Protein AF-A0A967Z8K4-F1 (afdb_monomer_lite)

Sequence (234 aa):
GDGSLTAPTPRFTTADARIARDFAGFADELGLDVSVTSRDRSAPTYRLKRRRGPSQADVAAVARVSTATVSLALGRSSHRLADATVEKVREAGQLLGYENEGSQPQNPFMRRLEEHGLTGTTSHTKFVPPAVFRLPERQLALFLSRLYATDGSAWTHGNIYRIEYSTVSERFARDLQHLLLRFGISAKLRRRVVRYRSARRVAWDISIQDPASVQRFAKRIGIFSKERQLKAVV

Secondary structure (DSSP, 8-state):
--S-TTSSS-EEE-S-HHHHHHHHHHHHHTTEEEEEE--TTS--EEEEEE-----HHHHHHHHTS-HHHHHHHHSTTGGGS-HHHHHHHHHHHHHHTPPPGGGPPPPHHHHHHHHTT-TT--TTT----HHHHTS-HHHHHHHHHHHHHHHEEEEEETTEEEEEEEES-HHHHHHHHHHHHTTT---EEEEEEEEETTEEEEEEEEEE--HHHHHHHHHHT--TT-HHHHHTT-

pLDDT: mean 90.16, std 9.06, range [50.12, 98.44]

Structure (mmCIF, N/CA/C/O backbone):
data_AF-A0A967Z8K4-F1
#
_entry.id   AF-A0A967Z8K4-F1
#
loop_
_atom_site.group_PDB
_atom_site.id
_atom_site.type_symbol
_atom_site.label_atom_id
_atom_site.label_alt_id
_atom_site.label_comp_id
_atom_site.label_asym_id
_atom_site.label_entity_id
_atom_site.label_seq_id
_atom_site.pdbx_PDB_ins_code
_atom_site.Cartn_x
_atom_site.Cartn_y
_atom_site.Cartn_z
_atom_site.occupancy
_atom_site.B_iso_or_equiv
_atom_site.auth_seq_id
_atom_site.auth_comp_id
_atom_site.auth_asym_id
_atom_site.auth_atom_id
_atom_site.pdbx_PDB_model_num
ATOM 1 N N . GLY A 1 1 ? 1.704 6.158 -2.997 1.00 51.31 1 GLY A N 1
ATOM 2 C CA . GLY A 1 1 ? 0.542 6.529 -2.150 1.00 51.31 1 GLY A CA 1
ATOM 3 C C . GLY A 1 1 ? 0.823 7.826 -1.409 1.00 51.31 1 GLY A C 1
ATOM 4 O O . GLY A 1 1 ? 1.986 8.089 -1.127 1.00 51.31 1 GLY A O 1
ATOM 5 N N . ASP A 1 2 ? -0.211 8.616 -1.109 1.00 61.03 2 ASP A N 1
ATOM 6 C CA . ASP A 1 2 ? -0.200 10.053 -0.743 1.00 61.03 2 ASP A CA 1
ATOM 7 C C . ASP A 1 2 ? 0.490 10.465 0.586 1.00 61.03 2 ASP A C 1
ATOM 9 O O . ASP A 1 2 ? 0.239 11.547 1.124 1.00 61.03 2 ASP A O 1
ATOM 13 N N . GLY A 1 3 ? 1.383 9.620 1.107 1.00 55.38 3 GLY A N 1
ATOM 14 C CA . GLY A 1 3 ? 2.270 9.928 2.230 1.00 55.38 3 GLY A CA 1
ATOM 15 C C . GLY A 1 3 ? 1.716 9.615 3.620 1.00 55.38 3 GLY A C 1
ATOM 16 O O . GLY A 1 3 ? 2.434 9.820 4.591 1.00 55.38 3 GLY A O 1
ATOM 17 N N . SER A 1 4 ? 0.492 9.088 3.736 1.00 61.44 4 SER A N 1
ATOM 18 C CA . SER A 1 4 ? -0.166 8.793 5.026 1.00 61.44 4 SER A CA 1
ATOM 19 C C . SER A 1 4 ? -0.223 7.302 5.404 1.00 61.44 4 SER A C 1
ATOM 21 O O . SER A 1 4 ? -0.972 6.909 6.294 1.00 61.44 4 SER A O 1
ATOM 23 N N . LEU A 1 5 ? 0.557 6.454 4.725 1.00 64.50 5 LEU A N 1
ATOM 24 C CA . LEU A 1 5 ? 0.356 4.997 4.701 1.00 64.50 5 LEU A CA 1
ATOM 25 C C . LEU A 1 5 ? 0.568 4.280 6.044 1.00 64.50 5 LEU A C 1
ATOM 27 O O . LEU A 1 5 ? 0.088 3.165 6.198 1.00 64.50 5 LEU A O 1
ATOM 31 N N . THR A 1 6 ? 1.272 4.895 6.994 1.00 77.69 6 THR A N 1
ATOM 32 C CA . THR A 1 6 ? 1.553 4.315 8.319 1.00 77.69 6 THR A CA 1
ATOM 33 C C . THR A 1 6 ? 0.754 4.964 9.449 1.00 77.69 6 THR A C 1
ATOM 35 O O . THR A 1 6 ? 0.965 4.647 10.617 1.00 77.69 6 THR A O 1
ATOM 38 N N . ALA A 1 7 ? -0.168 5.874 9.117 1.00 83.69 7 ALA A N 1
ATOM 39 C CA . ALA A 1 7 ? -1.061 6.488 10.091 1.00 83.69 7 ALA A CA 1
ATOM 40 C C . ALA A 1 7 ? -2.236 5.549 10.436 1.00 83.69 7 ALA A C 1
ATOM 42 O O . ALA A 1 7 ? -2.624 4.742 9.597 1.00 83.69 7 ALA A O 1
ATOM 43 N N . PRO A 1 8 ? -2.893 5.704 11.602 1.00 81.81 8 PRO A N 1
ATOM 44 C CA . PRO A 1 8 ? -4.044 4.874 11.990 1.00 81.81 8 PRO A CA 1
ATOM 45 C C . PRO A 1 8 ? -5.269 4.992 11.070 1.00 81.81 8 PRO A C 1
ATOM 47 O O . PRO A 1 8 ? -6.147 4.133 11.085 1.00 81.81 8 PRO A O 1
ATOM 50 N N . THR A 1 9 ? -5.361 6.074 10.297 1.00 86.06 9 THR A N 1
ATOM 51 C CA . THR A 1 9 ? -6.454 6.335 9.348 1.00 86.06 9 THR A CA 1
ATOM 52 C C . THR A 1 9 ? -5.865 6.685 7.983 1.00 86.06 9 THR A C 1
ATOM 54 O O . THR A 1 9 ? -5.949 7.836 7.538 1.00 86.06 9 THR A O 1
ATOM 57 N N . PRO A 1 10 ? -5.191 5.722 7.323 1.00 87.75 10 PRO A N 1
ATOM 58 C CA . PRO A 1 10 ? -4.552 5.984 6.046 1.00 87.75 10 PRO A CA 1
ATOM 59 C C . PRO A 1 10 ? -5.605 6.418 5.030 1.00 87.75 10 PRO A C 1
ATOM 61 O O . PRO A 1 10 ? -6.767 5.984 5.055 1.00 87.75 10 PRO A O 1
ATOM 64 N N . ARG A 1 11 ? -5.180 7.287 4.121 1.00 88.00 11 ARG A N 1
ATOM 65 C CA . ARG A 1 11 ? -5.998 7.713 2.995 1.00 88.00 11 ARG A CA 1
ATOM 66 C C . ARG A 1 11 ? -5.342 7.343 1.676 1.00 88.00 11 ARG A C 1
ATOM 68 O O . ARG A 1 11 ? -4.139 7.113 1.580 1.00 88.00 11 ARG A O 1
ATOM 75 N N . PHE A 1 12 ? -6.183 7.248 0.666 1.00 83.94 12 PHE A N 1
ATOM 76 C CA . PHE A 1 12 ? -5.805 6.848 -0.667 1.00 83.94 12 PHE A CA 1
ATOM 77 C C . PHE A 1 12 ? -6.680 7.579 -1.682 1.00 83.94 12 PHE A C 1
ATOM 79 O O . PHE A 1 12 ? -7.902 7.580 -1.565 1.00 83.94 12 PHE A O 1
ATOM 86 N N . THR A 1 13 ? -6.065 8.210 -2.678 1.00 87.69 13 THR A N 1
ATOM 87 C CA . THR A 1 13 ? -6.777 8.954 -3.723 1.00 87.69 13 THR A CA 1
ATOM 88 C C . THR A 1 13 ? -6.687 8.196 -5.038 1.00 87.69 13 THR A C 1
ATOM 90 O O . THR A 1 13 ? -5.589 7.911 -5.517 1.00 87.69 13 THR A O 1
ATOM 93 N N . THR A 1 14 ? -7.836 7.875 -5.631 1.00 88.31 14 THR A N 1
ATOM 94 C CA . THR A 1 14 ? -7.909 7.218 -6.940 1.00 88.31 14 THR A CA 1
ATOM 95 C C . THR A 1 14 ? -9.214 7.554 -7.647 1.00 88.31 14 THR A C 1
ATOM 97 O O . THR A 1 14 ? -10.258 7.675 -7.010 1.00 88.31 14 THR A O 1
ATOM 100 N N . ALA A 1 15 ? -9.160 7.665 -8.973 1.00 88.75 15 ALA A N 1
ATOM 101 C CA . ALA A 1 15 ? -10.349 7.692 -9.823 1.00 88.75 15 ALA A CA 1
ATOM 102 C C . ALA A 1 15 ? -10.736 6.288 -10.332 1.00 88.75 15 ALA A C 1
ATOM 104 O O . ALA A 1 15 ? -11.817 6.107 -10.883 1.00 88.75 15 ALA A O 1
ATOM 105 N N . ASP A 1 16 ? -9.871 5.285 -10.155 1.00 90.69 16 ASP A N 1
ATOM 106 C CA . ASP A 1 16 ? -10.111 3.929 -10.646 1.00 90.69 16 ASP A CA 1
ATOM 107 C C . ASP A 1 16 ? -10.984 3.129 -9.675 1.00 90.69 16 ASP A C 1
ATOM 109 O O . ASP A 1 16 ? -10.558 2.778 -8.569 1.00 90.69 16 ASP A O 1
ATOM 113 N N . ALA A 1 17 ? -12.193 2.790 -10.123 1.00 90.12 17 ALA A N 1
ATOM 114 C CA . ALA A 1 17 ? -13.166 2.035 -9.344 1.00 90.12 17 ALA A CA 1
ATOM 115 C C . ALA A 1 17 ? -12.676 0.633 -8.941 1.00 90.12 17 ALA A C 1
ATOM 117 O O . ALA A 1 17 ? -13.105 0.101 -7.920 1.00 90.12 17 ALA A O 1
ATOM 118 N N . ARG A 1 18 ? -11.768 0.006 -9.701 1.00 91.12 18 ARG A N 1
ATOM 119 C CA . ARG A 1 18 ? -11.235 -1.325 -9.362 1.00 91.12 18 ARG A CA 1
ATOM 120 C C . ARG A 1 18 ? -10.287 -1.229 -8.175 1.00 91.12 18 ARG A C 1
ATOM 122 O O . ARG A 1 18 ? -10.404 -2.022 -7.255 1.00 91.12 18 ARG A O 1
ATOM 129 N N . ILE A 1 19 ? -9.417 -0.218 -8.156 1.00 90.75 19 ILE A N 1
ATOM 130 C CA . ILE A 1 19 ? -8.529 0.020 -7.010 1.00 90.75 19 ILE A CA 1
ATOM 131 C C . ILE A 1 19 ? -9.343 0.453 -5.781 1.00 90.75 19 ILE A C 1
ATOM 133 O O . ILE A 1 19 ? -9.053 0.022 -4.669 1.00 90.75 19 ILE A O 1
ATOM 137 N N . ALA A 1 20 ? -10.386 1.265 -5.978 1.00 91.19 20 ALA A N 1
ATOM 138 C CA . ALA A 1 20 ? -11.299 1.640 -4.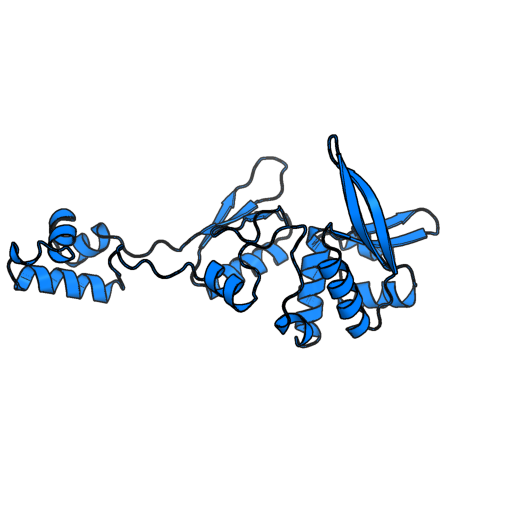901 1.00 91.19 20 ALA A CA 1
ATOM 139 C C . ALA A 1 20 ? -12.005 0.420 -4.284 1.00 91.19 20 ALA A C 1
ATOM 141 O O . ALA A 1 20 ? -12.089 0.323 -3.061 1.00 91.19 20 ALA A O 1
ATOM 142 N N . ARG A 1 21 ? -12.462 -0.531 -5.112 1.00 91.69 21 ARG A N 1
ATOM 143 C CA . ARG A 1 21 ? -13.057 -1.791 -4.639 1.00 91.69 21 ARG A CA 1
ATOM 144 C C . ARG A 1 21 ? -12.066 -2.645 -3.858 1.00 91.69 21 ARG A C 1
ATOM 146 O O . ARG A 1 21 ? -12.433 -3.120 -2.793 1.00 91.69 21 ARG A O 1
ATOM 153 N N . ASP A 1 22 ? -10.828 -2.788 -4.330 1.00 90.38 22 ASP A N 1
ATOM 154 C CA . ASP A 1 22 ? -9.795 -3.528 -3.590 1.00 90.38 22 ASP A CA 1
ATOM 155 C C . ASP A 1 22 ? -9.539 -2.900 -2.209 1.00 90.38 22 ASP A C 1
ATOM 157 O O . ASP A 1 22 ? -9.430 -3.605 -1.210 1.00 90.38 22 ASP A O 1
ATOM 161 N N . PHE A 1 23 ? -9.487 -1.565 -2.137 1.00 90.06 23 PHE A N 1
ATOM 162 C CA . PHE A 1 23 ? -9.304 -0.843 -0.876 1.00 90.06 23 PHE A CA 1
ATOM 163 C C . PHE A 1 23 ? -10.496 -1.013 0.078 1.00 90.06 23 PHE A C 1
ATOM 165 O O . PHE A 1 23 ? -10.298 -1.198 1.276 1.00 90.06 23 PHE A O 1
ATOM 172 N N . ALA A 1 24 ? -11.725 -0.964 -0.443 1.00 90.75 24 ALA A N 1
ATOM 173 C CA . ALA A 1 24 ? -12.933 -1.193 0.346 1.00 90.75 24 ALA A CA 1
ATOM 174 C C . ALA A 1 24 ? -13.040 -2.645 0.837 1.00 90.75 24 ALA A C 1
ATOM 176 O O . ALA A 1 24 ? -13.370 -2.858 1.998 1.00 90.75 24 ALA A O 1
ATOM 177 N N . GLY A 1 25 ? -12.697 -3.623 -0.007 1.00 92.25 25 GLY A N 1
ATOM 178 C CA . GLY A 1 25 ? -12.640 -5.033 0.384 1.00 92.25 25 GLY A CA 1
ATOM 179 C C . GLY A 1 25 ? -11.621 -5.275 1.496 1.00 92.25 25 GLY A C 1
ATOM 180 O O . GLY A 1 25 ? -11.947 -5.892 2.501 1.00 92.25 25 GLY A O 1
ATOM 181 N N . PHE A 1 26 ? -10.425 -4.688 1.380 1.00 90.62 26 PHE A N 1
ATOM 182 C CA . PHE A 1 26 ? -9.421 -4.740 2.445 1.00 90.62 26 PHE A CA 1
ATOM 183 C C . PHE A 1 26 ? -9.907 -4.111 3.761 1.00 90.62 26 PHE A C 1
ATOM 185 O O . PHE A 1 26 ? -9.597 -4.613 4.838 1.00 90.62 26 PHE A O 1
ATOM 192 N N . ALA A 1 27 ? -10.657 -3.006 3.697 1.00 91.31 27 ALA A N 1
ATOM 193 C CA . ALA A 1 27 ? -11.234 -2.401 4.894 1.00 91.31 27 ALA A CA 1
ATOM 194 C C . ALA A 1 27 ? -12.230 -3.350 5.573 1.00 91.31 27 ALA A C 1
ATOM 196 O O . ALA A 1 27 ? -12.134 -3.557 6.781 1.00 91.31 27 ALA A O 1
ATOM 197 N N . ASP A 1 28 ? -13.125 -3.963 4.798 1.00 91.00 28 ASP A N 1
ATOM 198 C CA . ASP A 1 28 ? -14.131 -4.891 5.316 1.00 91.00 28 ASP A CA 1
ATOM 199 C C . ASP A 1 28 ? -13.497 -6.152 5.926 1.00 91.00 28 ASP A C 1
ATOM 201 O O . ASP A 1 28 ? -13.861 -6.542 7.033 1.00 91.00 28 ASP A O 1
ATOM 205 N N . GLU A 1 29 ? -12.452 -6.706 5.295 1.00 91.31 29 GLU A N 1
ATOM 206 C CA . GLU A 1 29 ? -11.648 -7.810 5.851 1.00 91.31 29 GLU A CA 1
ATOM 207 C C . GLU A 1 29 ? -11.039 -7.481 7.225 1.00 91.31 29 GLU A C 1
ATOM 209 O O . GLU A 1 29 ? -10.838 -8.369 8.054 1.00 91.31 29 GLU A O 1
ATOM 214 N N . LEU A 1 30 ? -10.730 -6.206 7.479 1.00 88.75 30 LEU A N 1
ATOM 215 C CA . LEU A 1 30 ? -10.210 -5.731 8.762 1.00 88.75 30 LEU A CA 1
ATOM 216 C C . LEU A 1 30 ? -11.304 -5.271 9.739 1.00 88.75 30 LEU A C 1
ATOM 218 O O . LEU A 1 30 ? -10.971 -4.785 10.823 1.00 88.75 30 LEU A O 1
ATOM 222 N N . GLY A 1 31 ? -12.586 -5.381 9.376 1.00 88.06 31 GLY A N 1
ATOM 223 C CA . GLY A 1 31 ? -13.700 -4.851 10.167 1.00 88.06 31 GLY A CA 1
ATOM 224 C C . GLY A 1 31 ? -13.690 -3.320 10.270 1.00 88.06 31 GLY A C 1
ATOM 225 O O . GLY A 1 31 ? -14.114 -2.751 11.279 1.00 88.06 31 GLY A O 1
ATOM 226 N N . LEU A 1 32 ? -13.152 -2.643 9.256 1.00 90.12 32 LEU A N 1
ATOM 227 C CA . LEU A 1 32 ? -13.045 -1.190 9.159 1.00 90.12 32 LEU A CA 1
ATOM 228 C C . LEU A 1 32 ? -14.036 -0.642 8.129 1.00 90.12 32 LEU A C 1
ATOM 230 O O . LEU A 1 32 ? -14.411 -1.315 7.173 1.00 90.12 32 LEU A O 1
ATOM 234 N N . ASP A 1 33 ? -14.404 0.625 8.293 1.00 90.62 33 ASP A N 1
ATOM 235 C CA . ASP A 1 33 ? -15.227 1.347 7.328 1.00 90.62 33 ASP A CA 1
ATOM 236 C C . ASP A 1 33 ? -14.363 2.249 6.441 1.00 90.62 33 ASP A C 1
ATOM 238 O O . ASP A 1 33 ? -13.266 2.681 6.810 1.00 90.62 33 ASP A O 1
ATOM 242 N N . VAL A 1 34 ? -14.892 2.607 5.270 1.00 92.12 34 VAL A N 1
ATOM 243 C CA . VAL A 1 34 ? -14.266 3.573 4.363 1.00 92.12 34 VAL A CA 1
ATOM 244 C C . VAL A 1 34 ? -15.150 4.801 4.231 1.00 92.12 34 VAL A C 1
ATOM 246 O O . VAL A 1 34 ? -16.284 4.719 3.773 1.00 92.12 34 VAL A O 1
ATOM 249 N N . SER A 1 35 ? -14.612 5.972 4.569 1.00 92.06 35 SER A N 1
ATOM 250 C CA . SER A 1 35 ? -15.241 7.236 4.180 1.00 92.06 35 SER A CA 1
ATOM 251 C C . SER A 1 35 ? -14.666 7.734 2.866 1.00 92.06 35 SER A C 1
ATOM 253 O O . SER A 1 35 ? -13.445 7.716 2.689 1.00 92.06 35 SER A O 1
ATOM 255 N N . VAL A 1 36 ? -15.528 8.256 1.998 1.00 92.81 36 VAL A N 1
ATOM 256 C CA . VAL A 1 36 ? -15.138 8.839 0.714 1.00 92.81 36 VAL A CA 1
ATOM 257 C C . VAL A 1 36 ? -15.369 10.344 0.752 1.00 92.81 36 VAL A C 1
ATOM 259 O O . VAL A 1 36 ? -16.415 10.817 1.188 1.00 92.81 36 VAL A O 1
ATOM 262 N N . THR A 1 37 ? -14.386 11.113 0.301 1.00 91.44 37 THR A N 1
ATOM 263 C CA . THR A 1 37 ? -14.517 12.554 0.083 1.00 91.44 37 THR A CA 1
ATOM 264 C C . THR A 1 37 ? -14.178 12.852 -1.366 1.00 91.44 37 THR A C 1
ATOM 266 O O . THR A 1 37 ? -13.088 12.518 -1.831 1.00 91.44 37 THR A O 1
ATOM 269 N N . SER A 1 38 ? -15.102 13.495 -2.072 1.00 88.81 38 SER A N 1
ATOM 270 C CA . SER A 1 38 ? -14.883 14.003 -3.422 1.00 88.81 38 SER A CA 1
ATOM 271 C C . SER A 1 38 ? -14.898 15.529 -3.394 1.00 88.81 38 SER A C 1
ATOM 273 O O . SER A 1 38 ? -15.633 16.135 -2.616 1.00 88.81 38 SER A O 1
ATOM 275 N N . ARG A 1 39 ? -14.053 16.147 -4.215 1.00 83.06 39 ARG A N 1
ATOM 276 C CA . ARG A 1 39 ? -14.085 17.584 -4.507 1.00 83.06 39 ARG A CA 1
ATOM 277 C C . ARG A 1 39 ? -14.284 17.733 -6.003 1.00 83.06 39 ARG A C 1
ATOM 279 O O . ARG A 1 39 ? -13.830 16.873 -6.758 1.00 83.06 39 ARG A O 1
ATOM 286 N N . ASP A 1 40 ? -14.926 18.820 -6.415 1.00 75.69 40 ASP A N 1
ATOM 287 C CA . ASP A 1 40 ? -15.159 19.075 -7.832 1.00 75.69 40 ASP A CA 1
ATOM 288 C C . ASP A 1 40 ? -13.839 18.993 -8.627 1.00 75.69 40 ASP A C 1
ATOM 290 O O . ASP A 1 40 ? -12.786 19.461 -8.177 1.00 75.69 40 ASP A O 1
ATOM 294 N N . ARG A 1 41 ? -13.891 18.316 -9.779 1.00 79.75 41 ARG A N 1
ATOM 295 C CA . ARG A 1 41 ? -12.762 18.059 -10.697 1.00 79.75 41 ARG A CA 1
ATOM 296 C C . ARG A 1 41 ? -11.563 17.283 -10.124 1.00 79.75 41 ARG A C 1
ATOM 298 O O . ARG A 1 41 ? -10.520 17.229 -10.774 1.00 79.75 41 ARG A O 1
ATOM 305 N N . SER A 1 42 ? -11.675 16.671 -8.943 1.00 82.38 42 SER A N 1
ATOM 306 C CA . SER A 1 42 ? -10.597 15.885 -8.319 1.00 82.38 42 SER A CA 1
ATOM 307 C C . SER A 1 42 ? -10.966 14.410 -8.172 1.00 82.38 42 SER A C 1
ATOM 309 O O . SER A 1 42 ? -12.124 14.061 -7.961 1.00 82.38 42 SER A O 1
ATOM 311 N N . ALA A 1 43 ? -9.963 13.532 -8.228 1.00 86.81 43 ALA A N 1
ATOM 312 C CA . ALA A 1 43 ? -10.161 12.123 -7.906 1.00 86.81 43 ALA A CA 1
ATOM 313 C C . ALA A 1 43 ? -10.652 11.957 -6.446 1.00 86.81 43 ALA A C 1
ATOM 315 O O . ALA A 1 43 ? -10.140 12.644 -5.552 1.00 86.81 43 ALA A O 1
ATOM 316 N N . PRO A 1 44 ? -11.604 11.043 -6.174 1.00 91.38 44 PRO A N 1
ATOM 317 C CA . PRO A 1 44 ? -12.067 10.768 -4.819 1.00 91.38 44 PRO A CA 1
ATOM 318 C C . PRO A 1 44 ? -10.941 10.308 -3.890 1.00 91.38 44 PRO A C 1
ATOM 320 O O . PRO A 1 44 ? -10.032 9.572 -4.284 1.00 91.38 44 PRO A O 1
ATOM 323 N N . THR A 1 45 ? -11.028 10.723 -2.628 1.00 91.25 45 THR A N 1
ATOM 324 C CA . THR A 1 45 ? -10.142 10.276 -1.550 1.00 91.25 45 THR A CA 1
ATOM 325 C C . THR A 1 45 ? -10.900 9.347 -0.615 1.00 91.25 45 THR A C 1
ATOM 327 O O . THR A 1 45 ? -11.902 9.734 -0.017 1.00 91.25 45 THR A O 1
ATOM 330 N N . TYR A 1 46 ? -10.386 8.136 -0.467 1.00 91.38 46 TYR A N 1
ATOM 331 C CA . TYR A 1 46 ? -10.868 7.083 0.413 1.00 91.38 46 TYR A CA 1
ATOM 332 C C . TYR A 1 46 ? -10.039 7.109 1.694 1.00 91.38 46 TYR A C 1
ATOM 334 O O . TYR A 1 46 ? -8.819 7.252 1.637 1.00 91.38 46 TYR A O 1
ATOM 342 N N . ARG A 1 47 ? -10.672 6.995 2.859 1.00 91.38 47 ARG A N 1
ATOM 343 C CA . ARG A 1 47 ? -9.989 6.981 4.159 1.00 91.38 47 ARG A CA 1
ATOM 344 C C . ARG A 1 47 ? -10.530 5.848 5.013 1.00 91.38 47 ARG A C 1
ATOM 346 O O . ARG A 1 47 ? -11.746 5.771 5.186 1.00 91.38 47 ARG A O 1
ATOM 353 N N . LEU A 1 48 ? -9.631 5.039 5.576 1.00 90.44 48 LEU A N 1
ATOM 354 C CA . LEU A 1 48 ? -10.012 4.032 6.565 1.00 90.44 48 LEU A CA 1
ATOM 355 C C . LEU A 1 48 ? -10.475 4.708 7.853 1.00 90.44 48 LEU A C 1
ATOM 357 O O . LEU A 1 48 ? -9.850 5.652 8.348 1.00 90.44 48 LEU A O 1
ATOM 361 N N . LYS A 1 49 ? -11.558 4.187 8.411 1.00 87.62 49 LYS A N 1
ATOM 362 C CA . LYS A 1 49 ? -12.114 4.566 9.701 1.00 87.62 49 LYS A CA 1
ATOM 363 C C . LYS A 1 49 ? -12.400 3.310 10.504 1.00 87.62 49 LYS A C 1
ATOM 365 O O . LYS A 1 49 ? -12.716 2.263 9.948 1.00 87.62 49 LYS A O 1
ATOM 370 N N . ARG A 1 50 ? -12.326 3.425 11.829 1.00 83.31 50 ARG A N 1
ATOM 371 C CA . ARG A 1 50 ? -12.903 2.388 12.685 1.00 83.31 50 ARG A CA 1
ATOM 372 C C . ARG A 1 50 ? -14.399 2.338 12.409 1.00 83.31 50 ARG A C 1
ATOM 374 O O . ARG A 1 50 ? -15.038 3.393 12.377 1.00 83.31 50 ARG A O 1
ATOM 381 N N . ARG A 1 51 ? -14.925 1.129 12.221 1.00 80.81 51 ARG A N 1
ATOM 382 C CA . ARG A 1 51 ? -16.365 0.913 12.225 1.00 80.81 51 ARG A CA 1
ATOM 383 C C . ARG A 1 51 ? -16.894 1.351 13.586 1.00 80.81 51 ARG A C 1
ATOM 385 O O . ARG A 1 51 ? -16.260 1.099 14.615 1.00 80.81 51 ARG A O 1
ATOM 392 N N . ARG A 1 52 ? -17.997 2.097 13.593 1.00 72.25 52 ARG A N 1
ATOM 393 C CA . ARG A 1 52 ? -18.606 2.547 14.846 1.00 72.25 52 ARG A CA 1
ATOM 394 C C . ARG A 1 52 ? -19.145 1.309 15.565 1.00 72.25 52 ARG A C 1
ATOM 396 O O . ARG A 1 52 ? -20.077 0.685 15.072 1.00 72.25 52 ARG A O 1
ATOM 403 N N . GLY A 1 53 ? -18.522 0.945 16.684 1.00 72.88 53 GLY A N 1
ATOM 404 C CA . GLY A 1 53 ? -19.058 -0.066 17.592 1.00 72.88 53 GLY A CA 1
ATOM 405 C C . GLY A 1 53 ? -20.281 0.460 18.353 1.00 72.88 53 GLY A C 1
ATOM 406 O O . GLY A 1 53 ? -20.601 1.652 18.244 1.00 72.88 53 GLY A O 1
ATOM 407 N N . PRO A 1 54 ? -20.945 -0.398 19.142 1.00 80.75 54 PRO A N 1
ATOM 408 C CA . PRO A 1 54 ? -22.008 0.041 20.033 1.00 80.75 54 PRO A CA 1
ATOM 409 C C . PRO A 1 54 ? -21.469 1.114 20.980 1.00 80.75 54 PRO A C 1
ATOM 411 O O . PRO A 1 54 ? -20.308 1.092 21.385 1.00 80.75 54 PRO A O 1
ATOM 414 N N . SER A 1 55 ? -22.305 2.078 21.323 1.00 86.56 55 SER A N 1
ATOM 415 C CA . SER A 1 55 ? -22.006 3.123 22.294 1.00 86.56 55 SER A CA 1
ATOM 416 C C . SER A 1 55 ? -22.691 2.830 23.627 1.00 86.56 55 SER A C 1
ATOM 418 O O . SER A 1 55 ? -23.628 2.035 23.695 1.00 86.56 55 SER A O 1
ATOM 420 N N . GLN A 1 56 ? -22.294 3.530 24.695 1.00 88.88 56 GLN A N 1
ATOM 421 C CA . GLN A 1 56 ? -23.024 3.455 25.968 1.00 88.88 56 GLN A CA 1
ATOM 422 C C . GLN A 1 56 ? -24.502 3.839 25.816 1.00 88.88 56 GLN A C 1
ATOM 424 O O . GLN A 1 56 ? -25.327 3.356 26.581 1.00 88.88 56 GLN A O 1
ATOM 429 N N . ALA A 1 57 ? -24.845 4.682 24.833 1.00 89.81 57 ALA A N 1
ATOM 430 C CA . ALA A 1 57 ? -26.232 5.022 24.530 1.00 89.81 57 ALA A CA 1
ATOM 431 C C . ALA A 1 57 ? -27.002 3.831 23.932 1.00 89.81 57 ALA A C 1
ATOM 433 O O . ALA A 1 57 ? -28.164 3.627 24.272 1.00 89.81 57 ALA A O 1
ATOM 434 N N . ASP A 1 58 ? -26.350 3.011 23.106 1.00 90.44 58 ASP A N 1
ATOM 435 C CA . ASP A 1 58 ? -26.956 1.797 22.545 1.00 90.44 58 ASP A CA 1
ATOM 436 C C . ASP A 1 58 ? -27.162 0.742 23.643 1.00 90.44 58 ASP A C 1
ATOM 438 O O . ASP A 1 58 ? -28.240 0.159 23.758 1.00 90.44 58 ASP A O 1
ATOM 442 N N . VAL A 1 59 ? -26.168 0.572 24.526 1.00 91.94 59 VAL A N 1
ATOM 443 C CA . VAL A 1 59 ? -26.284 -0.287 25.719 1.00 91.94 59 VAL A CA 1
ATOM 444 C C . VAL A 1 59 ? -27.402 0.204 26.637 1.00 91.94 59 VAL A C 1
ATOM 446 O O . VAL A 1 59 ? -28.206 -0.597 27.107 1.00 91.94 59 VAL A O 1
ATOM 449 N N . ALA A 1 60 ? -27.492 1.516 26.862 1.00 94.94 60 ALA A N 1
ATOM 450 C CA . ALA A 1 60 ? -28.536 2.135 27.672 1.00 94.94 60 ALA A CA 1
ATOM 451 C C . ALA A 1 60 ? -29.934 1.863 27.099 1.00 94.94 60 ALA A C 1
ATOM 453 O O . ALA A 1 60 ? -30.845 1.517 27.851 1.00 94.94 60 ALA A O 1
ATOM 454 N N . ALA A 1 61 ? -30.090 1.949 25.774 1.00 94.69 61 ALA A N 1
ATOM 455 C CA . ALA A 1 61 ? -31.344 1.652 25.092 1.00 94.69 61 ALA A CA 1
ATOM 456 C C . ALA A 1 61 ? -31.766 0.181 25.262 1.00 94.69 61 ALA A C 1
ATOM 458 O O . ALA A 1 61 ? -32.923 -0.085 25.592 1.00 94.69 61 ALA A O 1
ATOM 459 N N . VAL A 1 62 ? -30.837 -0.771 25.106 1.00 94.69 62 VAL A N 1
ATOM 460 C CA . VAL A 1 62 ? -31.116 -2.211 25.279 1.00 94.69 62 VAL A CA 1
ATOM 461 C C . VAL A 1 62 ? -31.397 -2.560 26.744 1.00 94.69 62 VAL A C 1
ATOM 463 O O . VAL A 1 62 ? -32.380 -3.239 27.036 1.00 94.69 62 VAL A O 1
ATOM 466 N N . ALA A 1 63 ? -30.593 -2.044 27.676 1.00 94.62 63 ALA A N 1
ATOM 467 C CA . ALA A 1 63 ? -30.771 -2.257 29.114 1.00 94.62 63 ALA A CA 1
ATOM 468 C C . ALA A 1 63 ? -31.949 -1.461 29.711 1.00 94.62 63 ALA A C 1
ATOM 470 O O . ALA A 1 63 ? -32.312 -1.685 30.867 1.00 94.62 63 ALA A O 1
ATOM 471 N N . ARG A 1 64 ? -32.550 -0.541 28.938 1.00 95.25 64 ARG A N 1
ATOM 472 C CA . ARG A 1 64 ? -33.616 0.386 29.359 1.00 95.25 64 ARG A CA 1
ATOM 473 C C . ARG A 1 64 ? -33.230 1.226 30.582 1.00 95.25 64 ARG A C 1
ATOM 475 O O . ARG A 1 64 ? -34.020 1.400 31.508 1.00 95.25 64 ARG A O 1
ATOM 482 N N . VAL A 1 65 ? -32.008 1.749 30.582 1.00 94.81 65 VAL A N 1
ATOM 483 C CA . VAL A 1 65 ? -31.474 2.639 31.627 1.00 94.81 65 VAL A CA 1
ATOM 484 C C . VAL A 1 65 ? -30.935 3.928 31.009 1.00 94.81 65 VAL A C 1
ATOM 486 O O . VAL A 1 65 ? -30.904 4.080 29.793 1.00 94.81 65 VAL A O 1
ATOM 489 N N . SER A 1 66 ? -30.498 4.881 31.835 1.00 95.06 66 SER A N 1
ATOM 490 C CA . SER A 1 66 ? -29.818 6.078 31.329 1.00 95.06 66 SER A CA 1
ATOM 491 C C . SER A 1 66 ? -28.360 5.784 30.951 1.00 95.06 66 SER A C 1
ATOM 493 O O . SER A 1 66 ? -27.714 4.923 31.554 1.00 95.06 66 SER A O 1
ATOM 495 N N . THR A 1 67 ? -27.787 6.559 30.027 1.00 92.19 67 THR A N 1
ATOM 496 C CA . THR A 1 67 ? -26.353 6.478 29.686 1.00 92.19 67 THR A CA 1
ATOM 497 C C . THR A 1 67 ? -25.453 6.713 30.907 1.00 92.19 67 THR A C 1
ATOM 499 O O . THR A 1 67 ? -24.415 6.071 31.048 1.00 92.19 67 THR A O 1
ATOM 502 N N . ALA A 1 68 ? -25.870 7.576 31.843 1.00 91.75 68 ALA A N 1
ATOM 503 C CA . ALA A 1 68 ? -25.153 7.798 33.101 1.00 91.75 68 ALA A CA 1
ATOM 504 C C . ALA A 1 68 ? -25.132 6.537 33.984 1.00 91.75 68 ALA A C 1
ATOM 506 O O . ALA A 1 68 ? -24.112 6.223 34.596 1.00 91.75 68 ALA A O 1
ATOM 507 N N . THR A 1 69 ? -26.231 5.778 34.004 1.00 92.62 69 THR A N 1
ATOM 508 C CA . THR A 1 69 ? -26.317 4.485 34.697 1.00 92.62 69 THR A CA 1
ATOM 509 C C . THR A 1 69 ? -25.370 3.462 34.074 1.00 92.62 69 THR A C 1
ATOM 511 O O . THR A 1 69 ? -24.687 2.760 34.814 1.00 92.62 69 THR A O 1
ATOM 514 N N . VAL A 1 70 ? -25.271 3.412 32.740 1.00 91.50 70 VAL A N 1
ATOM 515 C CA . VAL A 1 70 ? -24.306 2.543 32.041 1.00 91.50 70 VAL A CA 1
ATOM 516 C C . VAL A 1 70 ? -22.870 2.896 32.432 1.00 91.50 70 VAL A C 1
ATOM 518 O O . VAL A 1 70 ? -22.105 2.015 32.815 1.00 91.50 70 VAL A O 1
ATOM 521 N N . SER A 1 71 ? -22.519 4.183 32.415 1.00 89.88 71 SER A N 1
ATOM 522 C CA . SER A 1 71 ? -21.185 4.658 32.807 1.00 89.88 71 SER A CA 1
ATOM 523 C C . SER A 1 71 ? -20.827 4.290 34.255 1.00 89.88 71 SER A C 1
ATOM 525 O O . SER A 1 71 ? -19.732 3.796 34.524 1.00 89.88 71 SER A O 1
ATOM 527 N N . LEU A 1 72 ? -21.769 4.450 35.192 1.00 90.44 72 LEU A N 1
ATOM 528 C CA . LEU A 1 72 ? -21.583 4.051 36.591 1.00 90.44 72 LEU A CA 1
ATOM 529 C C . LEU A 1 72 ? -21.442 2.531 36.752 1.00 90.44 72 LEU A C 1
ATOM 531 O O . LEU A 1 72 ? -20.548 2.084 37.470 1.00 90.44 72 LEU A O 1
ATOM 535 N N . ALA A 1 73 ? -22.290 1.750 36.077 1.00 89.44 73 ALA A N 1
ATOM 536 C CA . ALA A 1 73 ? -22.302 0.288 36.148 1.00 89.44 73 ALA A CA 1
ATOM 537 C C . ALA A 1 73 ? -21.026 -0.346 35.579 1.00 89.44 73 ALA A C 1
ATOM 539 O O . ALA A 1 73 ? -20.547 -1.354 36.099 1.00 89.44 73 ALA A O 1
ATOM 540 N N . LEU A 1 74 ? -20.461 0.256 34.532 1.00 85.69 74 LEU A N 1
ATOM 541 C CA . LEU A 1 74 ? -19.224 -0.197 33.897 1.00 85.69 74 LEU A CA 1
ATOM 542 C C . LEU A 1 74 ? -17.964 0.439 34.513 1.00 85.69 74 LEU A C 1
ATOM 544 O O . LEU A 1 74 ? -16.844 0.060 34.169 1.00 85.69 74 LEU A O 1
ATOM 548 N N . GLY A 1 75 ? -18.129 1.414 35.409 1.00 84.06 75 GLY A N 1
ATOM 549 C CA . GLY A 1 75 ? -17.051 2.141 36.071 1.00 84.06 75 GLY A CA 1
ATOM 550 C C . GLY A 1 75 ? -16.699 1.608 37.464 1.00 84.06 75 GLY A C 1
ATOM 551 O O . GLY A 1 75 ? -17.267 0.646 37.975 1.00 84.06 75 GLY A O 1
ATOM 552 N N . ARG A 1 76 ? -15.765 2.294 38.136 1.00 81.56 76 ARG A N 1
ATOM 553 C CA . ARG A 1 76 ? -15.311 1.950 39.503 1.00 81.56 76 ARG A CA 1
ATOM 554 C C . ARG A 1 76 ? -16.373 2.176 40.591 1.00 81.56 76 ARG A C 1
ATOM 556 O O . ARG A 1 76 ? -16.191 1.759 41.732 1.00 81.56 76 ARG A O 1
ATOM 563 N N . SER A 1 77 ? -17.468 2.856 40.258 1.00 87.00 77 SER A N 1
ATOM 564 C CA . SER A 1 77 ? -18.561 3.190 41.178 1.00 87.00 77 SER A CA 1
ATOM 565 C C . SER A 1 77 ? -19.782 2.281 41.027 1.00 87.00 77 SER A C 1
ATOM 567 O O . SER A 1 77 ? -20.855 2.634 41.509 1.00 87.00 77 SER A O 1
ATOM 569 N N . SER A 1 78 ? -19.631 1.115 40.394 1.00 85.56 78 SER A N 1
ATOM 570 C CA . SER A 1 78 ? -20.713 0.143 40.195 1.00 85.56 78 SER A CA 1
ATOM 571 C C . SER A 1 78 ? -21.366 -0.319 41.503 1.00 85.56 78 SER A C 1
ATOM 573 O O . SER A 1 78 ? -22.573 -0.515 41.526 1.00 85.56 78 SER A O 1
ATOM 575 N N . HIS A 1 79 ? -20.610 -0.360 42.609 1.00 87.94 79 HIS A N 1
ATOM 576 C CA . HIS A 1 79 ? -21.102 -0.648 43.968 1.00 87.94 79 HIS A CA 1
ATOM 577 C C . HIS A 1 79 ? -22.200 0.311 44.469 1.00 87.94 79 HIS A C 1
ATOM 579 O O . HIS A 1 79 ? -22.834 0.042 45.483 1.00 87.94 79 HIS A O 1
ATOM 585 N N . ARG A 1 80 ? -22.402 1.459 43.804 1.00 88.44 80 ARG A N 1
ATOM 586 C CA . ARG A 1 80 ? -23.475 2.416 44.123 1.00 88.44 80 ARG A CA 1
ATOM 587 C C . ARG A 1 80 ? -24.816 2.054 43.477 1.00 88.44 80 ARG A C 1
ATOM 589 O O . ARG A 1 80 ? -25.802 2.743 43.719 1.00 88.44 80 ARG A O 1
ATOM 596 N N . LEU A 1 81 ? -24.847 1.040 42.617 1.00 90.44 81 LEU A N 1
ATOM 597 C CA . LEU A 1 81 ? -26.040 0.564 41.924 1.00 90.44 81 LEU A CA 1
ATOM 598 C C . LEU A 1 81 ? -26.466 -0.792 42.491 1.00 90.44 81 LEU A C 1
ATOM 600 O O . LEU A 1 81 ? -25.645 -1.541 43.005 1.00 90.44 81 LEU A O 1
ATOM 604 N N . ALA A 1 82 ? -27.752 -1.120 42.356 1.00 93.06 82 ALA A N 1
ATOM 605 C CA . ALA A 1 82 ? -28.237 -2.462 42.658 1.00 93.06 82 ALA A CA 1
ATOM 606 C C . ALA A 1 82 ? -27.618 -3.491 41.696 1.00 93.06 82 ALA A C 1
ATOM 608 O O . ALA A 1 82 ? -27.549 -3.234 40.489 1.00 93.06 82 ALA A O 1
ATOM 609 N N . ASP A 1 83 ? -27.258 -4.670 42.208 1.00 91.25 83 ASP A N 1
ATOM 610 C CA . ASP A 1 83 ? -26.612 -5.739 41.431 1.00 91.25 83 ASP A CA 1
ATO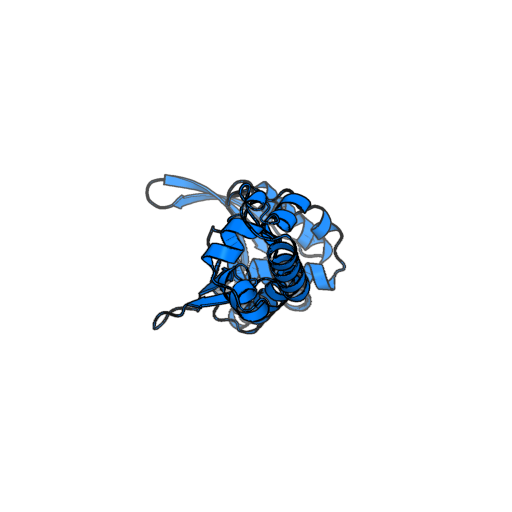M 611 C C . ASP A 1 83 ? -27.416 -6.123 40.182 1.00 91.25 83 ASP A C 1
ATOM 613 O O . ASP A 1 83 ? -26.864 -6.242 39.092 1.00 91.25 83 ASP A O 1
ATOM 617 N N . ALA A 1 84 ? -28.746 -6.188 40.301 1.00 91.81 84 ALA A N 1
ATOM 618 C CA . ALA A 1 84 ? -29.640 -6.473 39.178 1.00 91.81 84 ALA A CA 1
ATOM 619 C C . ALA A 1 84 ? -29.550 -5.433 38.041 1.00 91.81 84 ALA A C 1
ATOM 621 O O . ALA A 1 84 ? -29.767 -5.764 36.878 1.00 91.81 84 ALA A O 1
ATOM 622 N N . THR A 1 85 ? -29.245 -4.170 38.353 1.00 91.69 85 THR A N 1
ATOM 623 C CA . THR A 1 85 ? -29.054 -3.113 37.346 1.00 91.69 85 THR A CA 1
ATOM 624 C C . THR A 1 85 ? -27.692 -3.239 36.679 1.00 91.69 85 THR A C 1
ATOM 626 O O . THR A 1 85 ? -27.587 -3.069 35.465 1.00 91.69 85 THR A O 1
ATOM 629 N N . VAL A 1 86 ? -26.652 -3.548 37.459 1.00 91.75 86 VAL A N 1
ATOM 630 C CA . VAL A 1 86 ? -25.302 -3.777 36.930 1.00 91.75 86 VAL A CA 1
ATOM 631 C C . VAL A 1 86 ? -25.304 -4.972 35.977 1.00 91.75 86 VAL A C 1
ATOM 633 O O . VAL A 1 86 ? -24.754 -4.867 34.882 1.00 91.75 86 VAL A O 1
ATOM 636 N N . GLU A 1 87 ? -25.981 -6.060 36.347 1.00 92.31 87 GLU A N 1
ATOM 637 C CA . GLU A 1 87 ? -26.047 -7.268 35.525 1.00 92.31 87 GLU A CA 1
ATOM 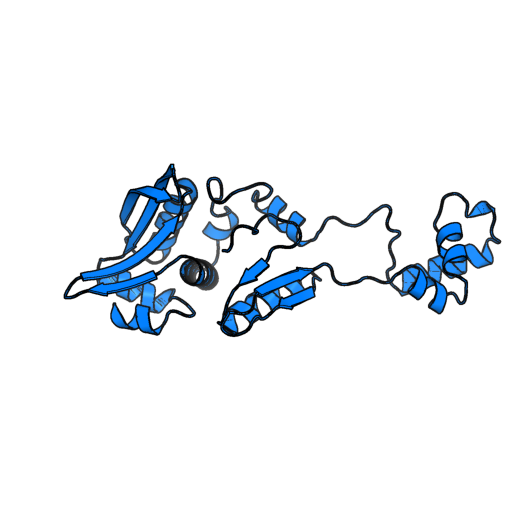638 C C . GLU A 1 87 ? -26.803 -7.030 34.215 1.00 92.31 87 GLU A C 1
ATOM 640 O O . GLU A 1 87 ? -26.277 -7.328 33.147 1.00 92.31 87 GLU A O 1
ATOM 645 N N . LYS A 1 88 ? -27.951 -6.339 34.254 1.00 93.50 88 LYS A N 1
ATOM 646 C CA . LYS A 1 88 ? -28.679 -5.931 33.036 1.00 93.50 88 LYS A CA 1
ATOM 647 C C . LYS A 1 88 ? -27.826 -5.113 32.069 1.00 93.50 88 LYS A C 1
ATOM 649 O O . LYS A 1 88 ? -27.907 -5.301 30.858 1.00 93.50 88 LYS A O 1
ATOM 654 N N . VAL A 1 89 ? -27.022 -4.179 32.586 1.00 92.62 89 VAL A N 1
ATOM 655 C CA . VAL A 1 89 ? -26.116 -3.378 31.749 1.00 92.62 89 VAL A CA 1
ATOM 656 C C . VAL A 1 89 ? -25.021 -4.254 31.138 1.00 92.62 89 VAL A C 1
ATOM 658 O O . VAL A 1 89 ? -24.679 -4.064 29.971 1.00 92.62 89 VAL A O 1
ATOM 661 N N . ARG A 1 90 ? -24.480 -5.219 31.892 1.00 90.25 90 ARG A N 1
ATOM 662 C CA . ARG A 1 90 ? -23.464 -6.155 31.390 1.00 90.25 90 ARG A CA 1
ATOM 663 C C . ARG A 1 90 ? -24.020 -7.097 30.329 1.00 90.25 90 ARG A C 1
ATOM 665 O O . ARG A 1 90 ? -23.385 -7.231 29.289 1.00 90.25 90 ARG A O 1
ATOM 672 N N . GLU A 1 91 ? -25.196 -7.678 30.546 1.00 91.69 91 GLU A N 1
ATOM 673 C CA . GLU A 1 91 ? -25.882 -8.530 29.567 1.00 91.69 91 GLU A CA 1
ATOM 674 C C . GLU A 1 91 ? -26.183 -7.764 28.274 1.00 91.69 91 GLU A C 1
ATOM 676 O O . GLU A 1 91 ? -25.860 -8.233 27.183 1.00 91.69 91 GLU A O 1
ATOM 681 N N . ALA A 1 92 ? -26.727 -6.546 28.378 1.00 92.44 92 ALA A N 1
ATOM 682 C CA . ALA A 1 92 ? -26.964 -5.683 27.220 1.00 92.44 92 ALA A CA 1
ATOM 683 C C . ALA A 1 92 ? -25.660 -5.332 26.486 1.00 92.44 92 ALA A C 1
ATOM 685 O O . ALA A 1 92 ? -25.621 -5.315 25.255 1.00 92.44 92 ALA A O 1
ATOM 686 N N . GLY A 1 93 ? -24.586 -5.076 27.238 1.00 89.19 93 GLY A N 1
ATOM 687 C CA . GLY A 1 93 ? -23.253 -4.859 26.690 1.00 89.19 93 GLY A CA 1
ATOM 688 C C . GLY A 1 93 ? -22.736 -6.078 25.927 1.00 89.19 93 GLY A C 1
ATOM 689 O O . GLY A 1 93 ? -22.324 -5.940 24.780 1.00 89.19 93 GLY A O 1
ATOM 690 N N . GLN A 1 94 ? -22.820 -7.274 26.513 1.00 87.75 94 GLN A N 1
ATOM 691 C CA . GLN A 1 94 ? -22.411 -8.528 25.869 1.00 87.75 94 GLN A CA 1
ATOM 692 C C . GLN A 1 94 ? -23.216 -8.813 24.601 1.00 87.75 94 GLN A C 1
ATOM 694 O O . GLN A 1 94 ? -22.631 -9.149 23.574 1.00 87.75 94 GLN A O 1
ATOM 699 N N . LEU A 1 95 ? -24.536 -8.617 24.644 1.00 88.88 95 LEU A N 1
ATOM 700 C CA . LEU A 1 95 ? -25.425 -8.831 23.502 1.00 88.88 95 LEU A CA 1
ATOM 701 C C . LEU A 1 95 ? -25.069 -7.922 22.319 1.00 88.88 95 LEU A C 1
ATOM 703 O O . LEU A 1 95 ? -25.134 -8.345 21.168 1.00 88.88 95 LEU A O 1
ATOM 707 N N . LEU A 1 96 ? -24.661 -6.683 22.599 1.00 86.50 96 LEU A N 1
ATOM 708 C CA . LEU A 1 96 ? -24.209 -5.734 21.584 1.00 86.50 96 LEU A CA 1
ATOM 709 C C . LEU A 1 96 ? -22.735 -5.921 21.185 1.00 86.50 96 LEU A C 1
ATOM 711 O O . LEU A 1 96 ? -22.297 -5.304 20.216 1.00 86.50 96 LEU A O 1
ATOM 715 N N . GLY A 1 97 ? -21.953 -6.724 21.912 1.00 82.50 97 GLY A N 1
ATOM 716 C CA . GLY A 1 97 ? -20.495 -6.762 21.765 1.00 82.50 97 GLY A CA 1
ATOM 717 C C . GLY A 1 97 ? -19.821 -5.447 22.182 1.00 82.50 97 GLY A C 1
ATOM 718 O O . GLY A 1 97 ? -18.822 -5.040 21.593 1.00 82.50 97 GLY A O 1
ATOM 719 N N . TYR A 1 98 ? -20.398 -4.734 23.154 1.00 83.50 98 TYR A N 1
ATOM 720 C CA . TYR A 1 98 ? -19.833 -3.511 23.716 1.00 83.50 98 TYR A CA 1
ATOM 721 C C . TYR A 1 98 ? -18.664 -3.833 24.652 1.00 83.50 98 TYR A C 1
ATOM 723 O O . TYR A 1 98 ? -18.848 -4.418 25.720 1.00 83.50 98 TYR A O 1
ATOM 731 N N . GLU A 1 99 ? -17.470 -3.375 24.286 1.00 70.25 99 GLU A N 1
ATOM 732 C CA . GLU A 1 99 ? -16.296 -3.372 25.158 1.00 70.25 99 GLU A CA 1
ATOM 733 C C . GLU A 1 99 ? -16.084 -1.966 25.732 1.00 70.25 99 GLU A C 1
ATOM 735 O O . GLU A 1 99 ? -16.132 -0.962 25.016 1.00 70.25 99 GLU A O 1
ATOM 740 N N . ASN A 1 100 ? -15.860 -1.878 27.044 1.00 66.12 100 ASN A N 1
ATOM 741 C CA . ASN A 1 100 ? -15.705 -0.601 27.733 1.00 66.12 100 ASN A CA 1
ATOM 742 C C . ASN A 1 100 ? -14.436 0.132 27.244 1.00 66.12 100 ASN A C 1
ATOM 744 O O . ASN A 1 100 ? -13.364 -0.467 27.141 1.00 66.12 100 ASN A O 1
ATOM 748 N N . GLU A 1 101 ? -14.540 1.438 26.972 1.00 56.19 101 GLU A N 1
ATOM 749 C CA . GLU A 1 101 ? -13.528 2.239 26.250 1.00 56.19 101 GLU A CA 1
ATOM 750 C C . GLU A 1 101 ? -12.114 2.233 26.871 1.00 56.19 101 GLU A C 1
ATOM 752 O O . GLU A 1 101 ? -11.145 2.568 26.192 1.00 56.19 101 GLU A O 1
ATOM 757 N N . GLY A 1 102 ? -11.964 1.812 28.132 1.00 50.88 102 GLY A N 1
ATOM 758 C CA . GLY A 1 102 ? -10.673 1.688 28.821 1.00 50.88 102 GLY A CA 1
ATOM 759 C C . GLY A 1 102 ? -9.723 0.625 28.248 1.00 50.88 102 GLY A C 1
ATOM 760 O O . GLY A 1 102 ? -8.538 0.634 28.578 1.00 50.88 102 GLY A O 1
ATOM 761 N N . SER A 1 103 ? -10.205 -0.260 27.374 1.00 50.12 103 SER A N 1
ATOM 762 C CA . SER A 1 103 ? -9.398 -1.279 26.693 1.00 50.12 103 SER A CA 1
ATOM 763 C C . SER A 1 103 ? -9.650 -1.264 25.191 1.00 50.12 103 SER A C 1
ATOM 765 O O . SER A 1 103 ? -9.890 -2.312 24.605 1.00 50.12 103 SER A O 1
ATOM 767 N N . GLN A 1 104 ? -9.636 -0.087 24.548 1.00 56.03 104 GLN A N 1
ATOM 768 C CA . GLN A 1 104 ? -9.852 -0.042 23.100 1.00 56.03 104 GLN A CA 1
ATOM 769 C C . GLN A 1 104 ? -8.864 -0.981 22.385 1.00 56.03 104 GLN A C 1
ATOM 771 O O . GLN A 1 104 ? -7.653 -0.744 22.462 1.00 56.03 104 GLN A O 1
ATOM 776 N N . PRO A 1 105 ? -9.346 -2.005 21.654 1.00 59.78 105 PRO A N 1
ATOM 777 C CA . PRO A 1 105 ? -8.463 -2.924 20.958 1.00 59.78 105 PRO A CA 1
ATOM 778 C C . PRO A 1 105 ? -7.595 -2.144 19.969 1.00 59.78 105 PRO A C 1
ATOM 780 O O . PRO A 1 105 ? -8.047 -1.163 19.362 1.00 59.78 105 PRO A O 1
ATOM 783 N N . GLN A 1 106 ? -6.333 -2.550 19.834 1.00 69.12 106 GLN A N 1
ATOM 784 C CA . GLN A 1 106 ? -5.380 -1.930 18.915 1.00 69.12 106 GLN A CA 1
ATOM 785 C C . GLN A 1 106 ? -5.997 -1.872 17.508 1.00 69.12 106 GLN A C 1
ATOM 787 O O . GLN A 1 106 ? -6.629 -2.828 17.059 1.00 69.12 106 GLN A O 1
ATOM 792 N N . ASN A 1 107 ? -5.857 -0.737 16.815 1.00 83.88 107 ASN A N 1
ATOM 793 C CA . ASN A 1 107 ? -6.415 -0.558 15.473 1.00 83.88 107 ASN A CA 1
ATOM 794 C C . ASN A 1 107 ? -5.963 -1.721 14.553 1.00 83.88 107 ASN A C 1
ATOM 796 O O . ASN A 1 107 ? -4.751 -1.874 14.368 1.00 83.88 107 ASN A O 1
ATOM 800 N N . PRO A 1 108 ? -6.888 -2.508 13.960 1.00 88.75 108 PRO A N 1
ATOM 801 C CA . PRO A 1 108 ? -6.546 -3.684 13.153 1.00 88.75 108 PRO A CA 1
ATOM 802 C C . PRO A 1 108 ? -5.556 -3.385 12.026 1.00 88.75 108 PRO A C 1
ATOM 804 O O . PRO A 1 108 ? -4.653 -4.174 11.755 1.00 88.75 108 PRO A O 1
ATOM 807 N N . PHE A 1 109 ? -5.663 -2.205 11.411 1.00 89.12 109 PHE A N 1
ATOM 808 C CA . PHE A 1 109 ? -4.717 -1.761 10.394 1.00 89.12 109 PHE A CA 1
ATOM 809 C C . PHE A 1 109 ? -3.311 -1.538 10.970 1.00 89.12 109 PHE A C 1
ATOM 811 O O . PHE A 1 109 ? -2.325 -1.962 10.373 1.00 89.12 109 PHE A O 1
ATOM 818 N N . MET A 1 110 ? -3.206 -0.926 12.153 1.00 89.75 110 MET A N 1
ATOM 819 C CA . MET A 1 110 ? -1.914 -0.723 12.819 1.00 89.75 110 MET A CA 1
ATOM 820 C C . MET A 1 110 ? -1.260 -2.052 13.198 1.00 89.75 110 MET A C 1
ATOM 822 O O . MET A 1 110 ? -0.058 -2.204 13.006 1.00 89.75 110 MET A O 1
ATOM 826 N N . ARG A 1 111 ? -2.050 -3.034 13.644 1.00 90.75 111 ARG A N 1
ATOM 827 C CA . ARG A 1 111 ? -1.560 -4.391 13.911 1.00 90.75 111 ARG A CA 1
ATOM 828 C C . ARG A 1 111 ? -1.004 -5.054 12.646 1.00 90.75 111 ARG A C 1
ATOM 830 O O . ARG A 1 111 ? 0.082 -5.617 12.684 1.00 90.75 111 ARG A O 1
ATOM 837 N N . ARG A 1 112 ? -1.684 -4.924 11.499 1.00 90.62 112 ARG A N 1
ATOM 838 C CA . ARG A 1 112 ? -1.164 -5.414 10.205 1.00 90.62 112 ARG A CA 1
ATOM 839 C C . ARG A 1 112 ? 0.154 -4.751 9.804 1.00 90.62 112 ARG A C 1
ATOM 841 O O . ARG A 1 112 ? 1.034 -5.408 9.251 1.00 90.62 112 ARG A O 1
ATOM 848 N N . LEU A 1 113 ? 0.300 -3.449 10.057 1.00 91.44 113 LEU A N 1
ATOM 849 C CA . LEU A 1 113 ? 1.563 -2.753 9.809 1.00 91.44 113 LEU A CA 1
ATOM 850 C C . LEU A 1 113 ? 2.677 -3.278 10.714 1.00 91.44 113 LEU A C 1
ATOM 852 O O . LEU A 1 113 ? 3.797 -3.461 10.240 1.00 91.44 113 LEU A O 1
ATOM 856 N N . GLU A 1 114 ? 2.371 -3.545 11.980 1.00 92.19 114 GLU A N 1
ATOM 857 C CA . GLU A 1 114 ? 3.309 -4.101 12.952 1.00 92.19 114 GLU A CA 1
ATOM 858 C C . GLU A 1 114 ? 3.760 -5.515 12.562 1.00 92.19 114 GLU A C 1
ATOM 860 O O . GLU A 1 114 ? 4.962 -5.759 12.466 1.00 92.19 114 GLU A O 1
ATOM 865 N N . GLU A 1 115 ? 2.822 -6.394 12.189 1.00 93.69 115 GLU A N 1
ATOM 866 C CA . GLU A 1 115 ? 3.086 -7.749 11.667 1.00 93.69 115 GLU A CA 1
ATOM 867 C C . GLU A 1 115 ? 4.053 -7.750 10.468 1.00 93.69 115 GLU A C 1
ATOM 869 O O . GLU A 1 115 ? 4.810 -8.700 10.253 1.00 93.69 115 GLU A O 1
ATOM 874 N N . HIS A 1 116 ? 4.048 -6.678 9.676 1.00 93.94 116 HIS A N 1
ATOM 875 C CA . HIS A 1 116 ? 4.910 -6.516 8.508 1.00 93.94 116 HIS A CA 1
ATOM 876 C C . HIS A 1 116 ? 6.120 -5.597 8.734 1.00 93.94 116 HIS A C 1
ATOM 878 O O . HIS A 1 116 ? 6.877 -5.357 7.789 1.00 93.94 116 HIS A O 1
ATOM 884 N N . GLY A 1 117 ? 6.332 -5.099 9.957 1.00 93.50 117 GLY A N 1
ATOM 885 C CA . GLY A 1 117 ? 7.442 -4.206 10.302 1.00 93.50 117 GLY A CA 1
ATOM 886 C C . GLY A 1 117 ? 7.378 -2.834 9.619 1.00 93.50 117 GLY A C 1
ATOM 887 O O . GLY A 1 117 ? 8.408 -2.195 9.410 1.00 93.50 117 GLY A O 1
ATOM 888 N N . LEU A 1 118 ? 6.184 -2.392 9.220 1.00 91.88 118 LEU A N 1
ATOM 889 C CA . LEU A 1 118 ? 5.957 -1.134 8.505 1.00 91.88 118 LEU A CA 1
ATOM 890 C C . LEU A 1 118 ? 5.600 0.035 9.431 1.00 91.88 118 LEU A C 1
ATOM 892 O O . LEU A 1 118 ? 5.609 1.184 8.980 1.00 91.88 118 LEU A O 1
ATOM 896 N N . THR A 1 119 ? 5.304 -0.220 10.705 1.00 90.50 119 THR A N 1
ATOM 897 C CA . THR A 1 119 ? 4.991 0.822 11.692 1.00 90.50 119 THR A CA 1
ATOM 898 C C . THR A 1 119 ? 6.107 1.867 11.764 1.00 90.50 119 THR A C 1
ATOM 900 O O . THR A 1 119 ? 7.287 1.537 11.834 1.00 90.50 119 THR A O 1
ATOM 903 N N . GLY A 1 120 ? 5.741 3.151 11.696 1.00 86.88 120 GLY A N 1
ATOM 904 C CA . GLY A 1 120 ? 6.695 4.267 11.758 1.00 86.88 120 GLY A CA 1
ATOM 905 C C . GLY A 1 120 ? 7.571 4.457 10.512 1.00 86.88 120 GLY A C 1
ATOM 906 O O . GLY A 1 120 ? 8.367 5.396 10.463 1.00 86.88 120 GLY A O 1
ATOM 907 N N . THR A 1 121 ? 7.432 3.620 9.477 1.00 90.69 121 THR A N 1
ATOM 908 C CA . THR A 1 121 ? 8.171 3.828 8.225 1.00 90.69 121 THR A CA 1
ATOM 909 C C . THR A 1 121 ? 7.673 5.067 7.480 1.00 90.69 121 THR A C 1
ATOM 911 O O . THR A 1 121 ? 6.504 5.457 7.545 1.00 90.69 121 THR A O 1
ATOM 914 N N . THR A 1 122 ? 8.590 5.703 6.754 1.00 89.94 122 THR A N 1
ATOM 915 C CA . THR A 1 122 ? 8.336 6.900 5.944 1.00 89.94 122 THR A CA 1
ATOM 916 C C . THR A 1 122 ? 8.556 6.592 4.465 1.00 89.94 122 THR A C 1
ATOM 918 O O . THR A 1 122 ? 9.013 5.509 4.098 1.00 89.94 122 THR A O 1
ATOM 921 N N . SER A 1 123 ? 8.320 7.561 3.579 1.00 88.81 123 SER A N 1
ATOM 922 C CA . SER A 1 123 ? 8.684 7.430 2.159 1.00 88.81 123 SER A CA 1
ATOM 923 C C . SER A 1 123 ? 10.171 7.110 1.935 1.00 88.81 123 SER A C 1
ATOM 925 O O . SER A 1 123 ? 10.495 6.470 0.934 1.00 88.81 123 SER A O 1
ATOM 927 N N . HIS A 1 124 ? 11.048 7.520 2.860 1.00 89.88 124 HIS A N 1
ATOM 928 C CA . HIS A 1 124 ? 12.496 7.304 2.814 1.00 89.88 124 HIS A CA 1
ATOM 929 C C . HIS A 1 124 ? 12.926 5.940 3.352 1.00 89.88 124 HIS A C 1
ATOM 931 O O . HIS A 1 124 ? 13.934 5.405 2.901 1.00 89.88 124 HIS A O 1
ATOM 937 N N . THR A 1 125 ? 12.177 5.386 4.305 1.00 92.38 125 THR A N 1
ATOM 938 C CA . THR A 1 125 ? 12.567 4.169 5.036 1.00 92.38 125 THR A CA 1
ATOM 939 C C . THR A 1 125 ? 11.678 2.965 4.746 1.00 92.38 125 THR A C 1
ATOM 941 O O . THR A 1 125 ? 11.993 1.864 5.193 1.00 92.38 125 THR A O 1
ATOM 944 N N . LYS A 1 126 ? 10.593 3.136 3.977 1.00 92.25 126 LYS A N 1
ATOM 945 C CA . LYS A 1 126 ? 9.742 2.027 3.531 1.00 92.25 126 LYS A CA 1
ATOM 946 C C . LYS A 1 126 ? 10.548 0.982 2.759 1.00 92.25 126 LYS A C 1
ATOM 948 O O . LYS A 1 126 ? 11.523 1.311 2.081 1.00 92.25 126 LYS A O 1
ATOM 953 N N . PHE A 1 127 ? 10.094 -0.258 2.839 1.00 95.44 127 PHE A N 1
ATOM 954 C CA . PHE A 1 127 ? 10.660 -1.437 2.188 1.00 95.44 127 PHE A CA 1
ATOM 955 C C . PHE A 1 127 ? 9.521 -2.395 1.819 1.00 95.44 127 PHE A C 1
ATOM 957 O O . PHE A 1 127 ? 8.378 -2.182 2.232 1.00 95.44 127 PHE A O 1
ATOM 964 N N . VAL A 1 128 ? 9.802 -3.419 1.015 1.00 96.88 128 VAL A N 1
ATOM 965 C CA . VAL A 1 128 ? 8.801 -4.450 0.716 1.00 96.88 128 VAL A CA 1
ATOM 966 C C . VAL A 1 128 ? 8.831 -5.522 1.817 1.00 96.88 128 VAL A C 1
ATOM 968 O O . VAL A 1 128 ? 9.895 -6.087 2.069 1.00 96.88 128 VAL A O 1
ATOM 971 N N . PRO A 1 129 ? 7.708 -5.836 2.492 1.00 96.62 129 PRO A N 1
ATOM 972 C CA . PRO A 1 129 ? 7.705 -6.844 3.551 1.00 96.62 129 PRO A CA 1
ATOM 973 C C . PRO A 1 129 ? 8.159 -8.233 3.062 1.00 96.62 129 PRO A C 1
ATOM 975 O O . PRO A 1 129 ? 7.759 -8.648 1.972 1.00 96.62 129 PRO A O 1
ATOM 978 N N . PRO A 1 130 ? 8.892 -9.022 3.875 1.00 96.50 130 PRO A N 1
ATOM 979 C CA . PRO A 1 130 ? 9.349 -10.369 3.501 1.00 96.50 130 PRO A CA 1
ATOM 980 C C . PRO A 1 130 ? 8.235 -11.334 3.060 1.00 96.50 130 PRO A C 1
ATOM 982 O O . PRO A 1 130 ? 8.467 -12.255 2.279 1.00 96.50 130 PRO A O 1
ATOM 985 N N . ALA A 1 131 ? 7.006 -11.144 3.550 1.00 96.81 131 ALA A N 1
ATOM 986 C CA . ALA A 1 131 ? 5.844 -11.919 3.113 1.00 96.81 131 ALA A CA 1
ATOM 987 C C . ALA A 1 131 ? 5.535 -11.727 1.615 1.00 96.81 131 ALA A C 1
ATOM 989 O O . ALA A 1 131 ? 5.184 -12.690 0.939 1.00 96.81 131 ALA A O 1
ATOM 990 N N . VAL A 1 132 ? 5.749 -10.523 1.070 1.00 97.44 132 VAL A N 1
ATOM 991 C CA . VAL A 1 132 ? 5.449 -10.191 -0.333 1.00 97.44 132 VAL A CA 1
ATOM 992 C C . VAL A 1 132 ? 6.354 -10.952 -1.304 1.00 97.44 132 VAL A C 1
ATOM 994 O O . VAL A 1 132 ? 5.896 -11.427 -2.342 1.00 97.44 132 VAL A O 1
ATOM 997 N N . PHE A 1 133 ? 7.626 -11.148 -0.948 1.00 97.44 133 PHE A N 1
ATOM 998 C CA . PHE A 1 133 ? 8.575 -11.909 -1.769 1.00 97.44 133 PHE A CA 1
ATOM 999 C C . PHE A 1 133 ? 8.161 -13.368 -1.974 1.00 97.44 133 PHE A C 1
ATOM 1001 O O . PHE A 1 133 ? 8.545 -13.972 -2.975 1.00 97.44 133 PHE A O 1
ATOM 1008 N N . ARG A 1 134 ? 7.347 -13.913 -1.063 1.00 96.56 134 ARG A N 1
ATOM 1009 C CA . ARG A 1 134 ? 6.866 -15.301 -1.073 1.00 96.56 134 ARG A CA 1
ATOM 1010 C C . ARG A 1 134 ? 5.479 -15.459 -1.694 1.00 96.56 134 ARG A C 1
ATOM 1012 O O . ARG A 1 134 ? 4.985 -16.578 -1.780 1.00 96.56 134 ARG A O 1
ATOM 1019 N N . LEU A 1 135 ? 4.855 -14.370 -2.146 1.00 97.69 135 LEU A N 1
ATOM 1020 C CA . LEU A 1 135 ? 3.525 -14.442 -2.740 1.00 97.69 135 LEU A CA 1
ATOM 1021 C C . LEU A 1 135 ? 3.524 -15.301 -4.019 1.00 97.69 135 LEU A C 1
ATOM 1023 O O . LEU A 1 135 ? 4.488 -15.242 -4.805 1.00 97.69 135 LEU A O 1
ATOM 1027 N N . PRO A 1 136 ? 2.429 -16.044 -4.271 1.00 97.88 136 PRO A N 1
ATOM 1028 C CA . PRO A 1 136 ? 2.154 -16.641 -5.568 1.00 97.88 136 PRO A CA 1
ATOM 1029 C C . PRO A 1 136 ? 2.170 -15.584 -6.669 1.00 97.88 136 PRO A C 1
ATOM 1031 O O . PRO A 1 136 ? 1.827 -14.420 -6.446 1.00 97.88 136 PRO A O 1
ATOM 1034 N N . GLU A 1 137 ? 2.521 -16.006 -7.880 1.00 97.19 137 GLU A N 1
ATOM 1035 C CA . GLU A 1 137 ? 2.730 -15.107 -9.017 1.00 97.19 137 GLU A CA 1
ATOM 1036 C C . GLU A 1 137 ? 1.569 -14.125 -9.237 1.00 97.19 137 GLU A C 1
ATOM 1038 O O . GLU A 1 137 ? 1.802 -12.926 -9.369 1.00 97.19 137 GLU A O 1
ATOM 1043 N N . ARG A 1 138 ? 0.319 -14.607 -9.204 1.00 97.12 138 ARG A N 1
ATOM 1044 C CA . ARG A 1 138 ? -0.880 -13.777 -9.411 1.00 97.12 138 ARG A CA 1
ATOM 1045 C C . ARG A 1 138 ? -1.010 -12.657 -8.375 1.00 97.12 138 ARG A C 1
ATOM 1047 O O . ARG A 1 138 ? -1.351 -11.530 -8.727 1.00 97.12 138 ARG A O 1
ATOM 1054 N N . GLN A 1 139 ? -0.748 -12.958 -7.105 1.00 96.62 139 GLN A N 1
ATOM 1055 C CA . GLN A 1 139 ? -0.834 -11.972 -6.025 1.00 96.62 139 GLN A CA 1
ATOM 1056 C C . GLN A 1 139 ? 0.333 -10.985 -6.088 1.00 96.62 139 GLN A C 1
ATOM 1058 O O . GLN A 1 139 ? 0.132 -9.786 -5.900 1.00 96.62 139 GLN A O 1
ATOM 1063 N N . LEU A 1 140 ? 1.535 -11.462 -6.424 1.00 98.12 140 LEU A N 1
ATOM 1064 C CA . LEU A 1 140 ? 2.682 -10.582 -6.617 1.00 98.12 140 LEU A CA 1
ATOM 1065 C C . LEU A 1 140 ? 2.482 -9.638 -7.816 1.00 98.12 140 LEU A C 1
ATOM 1067 O O . LEU A 1 140 ? 2.811 -8.455 -7.728 1.00 98.12 140 LEU A O 1
ATOM 1071 N N . ALA A 1 141 ? 1.909 -10.133 -8.914 1.00 97.81 141 ALA A N 1
ATOM 1072 C CA . ALA A 1 141 ? 1.566 -9.317 -10.073 1.00 97.81 141 ALA A CA 1
ATOM 1073 C C . ALA A 1 141 ? 0.564 -8.222 -9.696 1.00 97.81 141 ALA A C 1
ATOM 1075 O O . ALA A 1 141 ? 0.772 -7.059 -10.036 1.00 97.81 141 ALA A O 1
ATOM 1076 N N . LEU A 1 142 ? -0.477 -8.570 -8.929 1.00 95.38 142 LEU A N 1
ATOM 1077 C CA . LEU A 1 142 ? -1.444 -7.600 -8.420 1.00 95.38 142 LEU A CA 1
ATOM 1078 C C . LEU A 1 142 ? -0.770 -6.551 -7.523 1.00 95.38 142 LEU A C 1
ATOM 1080 O O . LEU A 1 142 ? -0.988 -5.358 -7.723 1.00 95.38 142 LEU A O 1
ATOM 1084 N N . PHE A 1 143 ? 0.095 -6.967 -6.594 1.00 95.69 143 PHE A N 1
ATOM 1085 C CA . PHE A 1 143 ? 0.860 -6.058 -5.735 1.00 95.69 143 PHE A CA 1
ATOM 1086 C C . PHE A 1 143 ? 1.681 -5.048 -6.551 1.00 95.69 143 PHE A C 1
ATOM 1088 O O . PHE A 1 143 ? 1.561 -3.838 -6.344 1.00 95.69 143 PHE A O 1
ATOM 1095 N N . LEU A 1 144 ? 2.470 -5.526 -7.521 1.00 97.44 144 LEU A N 1
ATOM 1096 C CA . LEU A 1 144 ? 3.264 -4.659 -8.395 1.00 97.44 144 LEU A CA 1
ATOM 1097 C C . LEU A 1 144 ? 2.369 -3.744 -9.240 1.00 97.44 144 LEU A C 1
ATOM 1099 O O . LEU A 1 144 ? 2.642 -2.551 -9.344 1.00 97.44 144 LEU A O 1
ATOM 1103 N N . SER A 1 145 ? 1.264 -4.263 -9.775 1.00 96.06 145 SER A N 1
ATOM 1104 C CA . SER A 1 145 ? 0.298 -3.488 -10.558 1.00 96.06 145 SER A CA 1
ATOM 1105 C C . SER A 1 145 ? -0.282 -2.320 -9.754 1.00 96.06 145 SER A C 1
ATOM 1107 O O . SER A 1 145 ? -0.332 -1.185 -10.234 1.00 96.06 145 SER A O 1
ATOM 1109 N N . ARG A 1 146 ? -0.663 -2.565 -8.490 1.00 92.94 146 ARG A N 1
ATOM 1110 C CA . ARG A 1 146 ? -1.181 -1.531 -7.581 1.00 92.94 146 ARG A CA 1
ATOM 1111 C C . ARG A 1 146 ? -0.118 -0.503 -7.212 1.00 92.94 146 ARG A C 1
ATOM 1113 O O . ARG A 1 146 ? -0.432 0.683 -7.188 1.00 92.94 146 ARG A O 1
ATOM 1120 N N . LEU A 1 147 ? 1.133 -0.916 -7.006 1.00 93.12 147 LEU A N 1
ATOM 1121 C CA . LEU A 1 147 ? 2.234 0.026 -6.792 1.00 93.12 147 LEU A CA 1
ATOM 1122 C C . LEU A 1 147 ? 2.457 0.934 -8.006 1.00 93.12 147 LEU A C 1
ATOM 1124 O O . LEU A 1 147 ? 2.494 2.156 -7.863 1.00 93.12 147 LEU A O 1
ATOM 1128 N N . TYR A 1 148 ? 2.569 0.364 -9.207 1.00 95.56 148 TYR A N 1
ATOM 1129 C CA . TYR A 1 148 ? 2.774 1.152 -10.424 1.00 95.56 148 TYR A CA 1
ATOM 1130 C C . TYR A 1 148 ? 1.575 2.050 -10.748 1.00 95.56 148 TYR A C 1
ATOM 1132 O O . TYR A 1 148 ? 1.758 3.147 -11.277 1.00 95.56 148 TYR A O 1
ATOM 1140 N N . ALA A 1 149 ? 0.356 1.650 -10.379 1.00 92.50 149 ALA A N 1
ATOM 1141 C CA . ALA A 1 149 ? -0.808 2.517 -10.511 1.00 92.50 149 ALA A CA 1
ATOM 1142 C C . ALA A 1 149 ? -0.635 3.823 -9.712 1.00 92.50 149 ALA A C 1
ATOM 1144 O O . ALA A 1 149 ? -0.963 4.891 -10.232 1.00 92.50 149 ALA A O 1
ATOM 1145 N N . THR A 1 150 ? -0.045 3.773 -8.508 1.00 88.00 150 THR A N 1
ATOM 1146 C CA . THR A 1 150 ? 0.139 4.977 -7.681 1.00 88.00 150 THR A CA 1
ATOM 1147 C C . THR A 1 150 ? 1.252 5.876 -8.196 1.00 88.00 150 THR A C 1
ATOM 1149 O O . THR A 1 150 ? 0.988 7.006 -8.594 1.00 88.00 150 THR A O 1
ATOM 1152 N N . ASP A 1 151 ? 2.487 5.375 -8.214 1.00 89.31 151 ASP A N 1
ATOM 1153 C CA . ASP A 1 151 ? 3.683 6.208 -8.427 1.00 89.31 151 ASP A CA 1
ATOM 1154 C C . ASP A 1 151 ? 4.470 5.812 -9.693 1.00 89.31 151 ASP A C 1
ATOM 1156 O O . ASP A 1 151 ? 5.509 6.398 -9.990 1.00 89.31 151 ASP A O 1
ATOM 1160 N N . GLY A 1 152 ? 3.980 4.824 -10.449 1.00 93.44 152 GLY A N 1
ATOM 1161 C CA . GLY A 1 152 ? 4.570 4.404 -11.718 1.00 93.44 152 GLY A CA 1
ATOM 1162 C C . GLY A 1 152 ? 4.049 5.196 -12.917 1.00 93.44 152 GLY A C 1
ATOM 1163 O O . GLY A 1 152 ? 2.989 5.826 -12.873 1.00 93.44 152 GLY A O 1
ATOM 1164 N N . SER A 1 153 ? 4.781 5.151 -14.020 1.00 95.25 153 SER A N 1
ATOM 1165 C CA . SER A 1 153 ? 4.406 5.776 -15.285 1.00 95.25 153 SER A CA 1
ATOM 1166 C C . SER A 1 153 ? 4.822 4.904 -16.466 1.00 95.25 153 SER A C 1
ATOM 1168 O O . SER A 1 153 ? 5.724 4.074 -16.368 1.00 95.25 153 SER A O 1
ATOM 1170 N N . ALA A 1 154 ? 4.141 5.092 -17.590 1.00 97.06 154 ALA A N 1
ATOM 1171 C CA . ALA A 1 154 ? 4.547 4.575 -18.887 1.00 97.06 154 ALA A CA 1
ATOM 1172 C C . ALA A 1 154 ? 4.480 5.734 -19.879 1.00 97.06 154 ALA A C 1
ATOM 1174 O O . ALA A 1 154 ? 3.533 6.524 -19.838 1.00 97.06 154 ALA A O 1
ATOM 1175 N N . TRP A 1 155 ? 5.494 5.882 -20.720 1.00 95.62 155 TRP A N 1
ATOM 1176 C CA . TRP A 1 155 ? 5.544 6.958 -21.700 1.00 95.62 155 TRP A CA 1
ATOM 1177 C C . TRP A 1 155 ? 6.408 6.574 -22.896 1.00 95.62 155 TRP A C 1
ATOM 1179 O O . TRP A 1 155 ? 7.305 5.736 -22.803 1.00 95.62 155 TRP A O 1
ATOM 1189 N N . THR A 1 156 ? 6.125 7.219 -24.023 1.00 94.62 156 THR A N 1
ATOM 1190 C CA . THR A 1 156 ? 6.899 7.106 -25.256 1.00 94.62 156 THR A CA 1
ATOM 1191 C C . THR A 1 156 ? 7.170 8.497 -25.827 1.00 94.62 156 THR A C 1
ATOM 1193 O O . THR A 1 156 ? 6.353 9.407 -25.669 1.00 94.62 156 THR A O 1
ATOM 1196 N N . HIS A 1 157 ? 8.334 8.677 -26.441 1.00 92.94 157 HIS A N 1
ATOM 1197 C CA . HIS A 1 157 ? 8.730 9.882 -27.158 1.00 92.94 157 HIS A CA 1
ATOM 1198 C C . HIS A 1 157 ? 9.636 9.498 -28.334 1.00 92.94 157 HIS A C 1
ATOM 1200 O O . HIS A 1 157 ? 10.775 9.062 -28.141 1.00 92.94 157 HIS A O 1
ATOM 1206 N N . GLY A 1 158 ? 9.124 9.644 -29.558 1.00 89.38 158 GLY A N 1
ATOM 1207 C CA . GLY A 1 158 ? 9.786 9.122 -30.754 1.00 89.38 158 GLY A CA 1
ATOM 1208 C C . GLY A 1 158 ? 9.982 7.608 -30.646 1.00 89.38 158 GLY A C 1
ATOM 1209 O O . GLY A 1 158 ? 9.038 6.879 -30.361 1.00 89.38 158 GLY A O 1
ATOM 1210 N N . ASN A 1 159 ? 11.224 7.152 -30.808 1.00 87.31 159 ASN A N 1
ATOM 1211 C CA . ASN A 1 159 ? 11.584 5.732 -30.708 1.00 87.31 159 ASN A CA 1
ATOM 1212 C C . ASN A 1 159 ? 11.928 5.285 -29.274 1.00 87.31 159 ASN A C 1
ATOM 1214 O O . ASN A 1 159 ? 12.348 4.148 -29.065 1.00 87.31 159 ASN A O 1
ATOM 1218 N N . ILE A 1 160 ? 11.804 6.174 -28.281 1.00 90.12 160 ILE A N 1
ATOM 1219 C CA . ILE A 1 160 ? 12.114 5.873 -26.881 1.00 90.12 160 ILE A CA 1
ATOM 1220 C C . ILE A 1 160 ? 10.815 5.573 -26.150 1.00 90.12 160 ILE A C 1
ATOM 1222 O O . ILE A 1 160 ? 9.970 6.449 -26.018 1.00 90.12 160 ILE A O 1
ATOM 1226 N N . TYR A 1 161 ? 10.700 4.375 -25.593 1.00 93.56 161 TYR A N 1
ATOM 1227 C CA . TYR A 1 161 ? 9.606 3.987 -24.710 1.00 93.56 161 TYR A CA 1
ATOM 1228 C C . TYR A 1 161 ? 10.146 3.548 -23.354 1.00 93.56 161 TYR A C 1
ATOM 1230 O O . TYR A 1 161 ? 11.282 3.072 -23.225 1.00 93.56 161 TYR A O 1
ATOM 1238 N N . ARG A 1 162 ? 9.342 3.749 -22.309 1.00 94.75 162 ARG A N 1
ATOM 1239 C CA . ARG A 1 162 ? 9.762 3.421 -20.954 1.00 94.75 162 ARG A CA 1
ATOM 1240 C C . ARG A 1 162 ? 8.598 3.213 -20.001 1.00 94.75 162 ARG A C 1
ATOM 1242 O O . ARG A 1 162 ? 7.631 3.968 -20.011 1.00 94.75 162 ARG A O 1
ATOM 1249 N N . ILE A 1 163 ? 8.760 2.233 -19.117 1.00 97.94 163 ILE A N 1
ATOM 1250 C CA . ILE A 1 163 ? 7.972 2.093 -17.889 1.00 97.94 163 ILE A CA 1
ATOM 1251 C C . ILE A 1 163 ? 8.880 2.464 -16.715 1.00 97.94 163 ILE A C 1
ATOM 1253 O O . ILE A 1 163 ? 9.994 1.943 -16.614 1.00 97.94 163 ILE A O 1
ATOM 1257 N N . GLU A 1 164 ? 8.438 3.374 -15.849 1.00 96.88 164 GLU A N 1
ATOM 1258 C CA . GLU A 1 164 ? 9.227 3.886 -14.725 1.00 96.88 164 GLU A CA 1
ATOM 1259 C C . GLU A 1 164 ? 8.472 3.813 -13.397 1.00 96.88 164 GLU A C 1
ATOM 1261 O O . GLU A 1 164 ? 7.249 3.918 -13.343 1.00 96.88 164 GLU A O 1
ATOM 1266 N N . TYR A 1 165 ? 9.227 3.673 -12.310 1.00 96.94 165 TYR A N 1
ATOM 1267 C CA . TYR A 1 165 ? 8.766 3.894 -10.944 1.00 96.94 165 TYR A CA 1
ATOM 1268 C C . TYR A 1 165 ? 9.831 4.684 -10.188 1.00 96.94 165 TYR A C 1
ATOM 1270 O O . TYR A 1 165 ? 11.002 4.302 -10.212 1.00 96.94 165 TYR A O 1
ATOM 1278 N N . SER A 1 166 ? 9.436 5.761 -9.507 1.00 94.31 166 SER A N 1
ATOM 1279 C CA . SER A 1 166 ? 10.363 6.613 -8.753 1.00 94.31 166 SER A CA 1
ATOM 1280 C C . SER A 1 166 ? 10.057 6.588 -7.257 1.00 94.31 166 SER A C 1
ATOM 1282 O O . SER A 1 166 ? 8.903 6.618 -6.829 1.00 94.31 166 SER A O 1
ATOM 1284 N N . THR A 1 167 ? 11.101 6.526 -6.434 1.00 94.12 167 THR A N 1
ATOM 1285 C CA . THR A 1 167 ? 10.993 6.519 -4.970 1.00 94.12 167 THR A CA 1
ATOM 1286 C C . THR A 1 167 ? 12.211 7.165 -4.322 1.00 94.12 167 THR A C 1
ATOM 1288 O O . THR A 1 167 ? 13.298 7.181 -4.887 1.00 94.12 167 THR A O 1
ATOM 1291 N N . VAL A 1 168 ? 12.059 7.679 -3.103 1.00 93.56 168 VAL A N 1
ATOM 1292 C CA . VAL A 1 168 ? 13.177 8.223 -2.308 1.00 93.56 168 VAL A CA 1
ATOM 1293 C C . VAL A 1 168 ? 13.829 7.179 -1.390 1.00 93.56 168 VAL A C 1
ATOM 1295 O O . VAL A 1 168 ? 14.891 7.445 -0.835 1.00 93.56 168 VAL A O 1
ATOM 1298 N N . SER A 1 169 ? 13.228 5.992 -1.250 1.00 94.50 169 SER A N 1
ATOM 1299 C CA . SER A 1 169 ? 13.811 4.844 -0.536 1.00 94.50 169 SER A CA 1
ATOM 1300 C C . SER A 1 169 ? 14.616 3.965 -1.495 1.00 94.50 169 SER A C 1
ATOM 1302 O O . SER A 1 169 ? 14.041 3.335 -2.385 1.00 94.50 169 SER A O 1
ATOM 1304 N N . GLU A 1 170 ? 15.936 3.895 -1.296 1.00 96.81 170 GLU A N 1
ATOM 1305 C CA . GLU A 1 170 ? 16.823 3.006 -2.062 1.00 96.81 170 GLU A CA 1
ATOM 1306 C C . GLU A 1 170 ? 16.458 1.537 -1.855 1.00 96.81 170 GLU A C 1
ATOM 1308 O O . GLU A 1 170 ? 16.348 0.780 -2.819 1.00 96.81 170 GLU A O 1
ATOM 1313 N N . ARG A 1 171 ? 16.241 1.145 -0.593 1.00 97.12 171 ARG A N 1
ATOM 1314 C CA . ARG A 1 171 ? 15.896 -0.230 -0.224 1.00 97.12 171 ARG A CA 1
ATOM 1315 C C . ARG A 1 171 ? 14.637 -0.677 -0.953 1.00 97.12 171 ARG A C 1
ATOM 1317 O O . ARG A 1 171 ? 14.666 -1.688 -1.642 1.00 97.12 171 ARG A O 1
ATOM 1324 N N . PHE A 1 172 ? 13.580 0.134 -0.897 1.00 96.88 172 PHE A N 1
ATOM 1325 C CA . PHE A 1 172 ? 12.346 -0.149 -1.625 1.00 96.88 172 PHE A CA 1
ATOM 1326 C C . PHE A 1 172 ? 12.587 -0.265 -3.131 1.00 96.88 172 PHE A C 1
ATOM 1328 O O . PHE A 1 172 ? 12.022 -1.139 -3.777 1.00 96.88 172 PHE A O 1
ATOM 1335 N N . ALA A 1 173 ? 13.439 0.591 -3.703 1.00 97.62 173 ALA A N 1
ATOM 1336 C CA . ALA A 1 173 ? 13.722 0.539 -5.130 1.00 97.62 173 ALA A CA 1
ATOM 1337 C C . ALA A 1 173 ? 14.410 -0.772 -5.547 1.00 97.62 173 ALA A C 1
ATOM 1339 O O . ALA A 1 173 ? 14.046 -1.370 -6.561 1.00 97.62 173 ALA A O 1
ATOM 1340 N N . ARG A 1 174 ? 15.371 -1.235 -4.741 1.00 98.38 174 ARG A N 1
ATOM 1341 C CA . ARG A 1 174 ? 16.061 -2.520 -4.932 1.00 98.38 174 ARG A CA 1
ATOM 1342 C C . ARG A 1 174 ? 15.122 -3.706 -4.730 1.00 98.38 174 ARG A C 1
ATOM 1344 O O . ARG A 1 174 ? 15.159 -4.636 -5.530 1.00 98.38 174 ARG A O 1
ATOM 1351 N N . ASP A 1 175 ? 14.242 -3.641 -3.732 1.00 98.25 175 ASP A N 1
ATOM 1352 C CA . ASP A 1 175 ? 13.216 -4.660 -3.502 1.00 98.25 175 ASP A CA 1
ATOM 1353 C C . ASP A 1 175 ? 12.309 -4.813 -4.735 1.00 98.25 175 ASP A C 1
ATOM 1355 O O . ASP A 1 175 ? 12.093 -5.924 -5.218 1.00 98.25 175 ASP A O 1
ATOM 1359 N N . LEU A 1 176 ? 11.826 -3.701 -5.307 1.00 98.00 176 LEU A N 1
ATOM 1360 C CA . LEU A 1 176 ? 11.016 -3.735 -6.529 1.00 98.00 176 LEU A CA 1
ATOM 1361 C C . LEU A 1 176 ? 11.798 -4.267 -7.731 1.00 98.00 176 LEU A C 1
ATOM 1363 O O . LEU A 1 176 ? 11.259 -5.066 -8.496 1.00 98.00 176 LEU A O 1
ATOM 1367 N N . GLN A 1 177 ? 13.062 -3.863 -7.890 1.00 98.00 177 GLN A N 1
ATOM 1368 C CA . GLN A 1 177 ? 13.929 -4.392 -8.944 1.00 98.00 177 GLN A CA 1
ATOM 1369 C C . GLN A 1 177 ? 14.064 -5.918 -8.836 1.00 98.00 177 GLN A C 1
ATOM 1371 O O . GLN A 1 177 ? 13.940 -6.605 -9.846 1.00 98.00 177 GLN A O 1
ATOM 1376 N N . HIS A 1 178 ? 14.250 -6.452 -7.626 1.00 98.00 178 HIS A N 1
ATOM 1377 C CA . HIS A 1 178 ? 14.307 -7.893 -7.387 1.00 98.0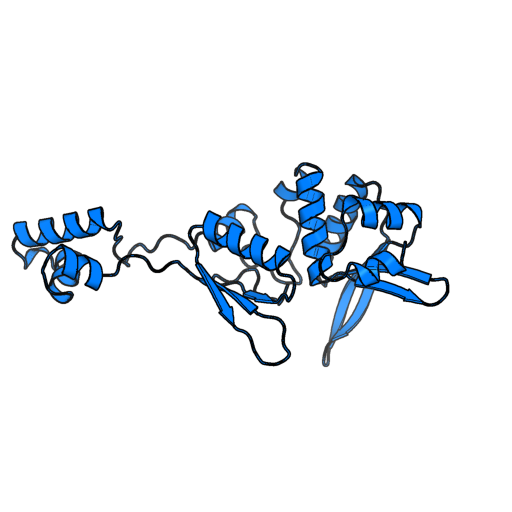0 178 HIS A CA 1
ATOM 1378 C C . HIS A 1 178 ? 12.972 -8.562 -7.743 1.00 98.00 178 HIS A C 1
ATOM 1380 O O . HIS A 1 178 ? 12.949 -9.525 -8.505 1.00 98.00 178 HIS A O 1
ATOM 1386 N N . LEU A 1 179 ? 11.839 -8.043 -7.264 1.00 98.44 179 LEU A N 1
ATOM 1387 C CA . LEU A 1 179 ? 10.530 -8.646 -7.540 1.00 98.44 179 LEU A CA 1
ATOM 1388 C C . LEU A 1 179 ? 10.203 -8.720 -9.037 1.00 98.44 179 LEU A C 1
ATOM 1390 O O . LEU A 1 179 ? 9.596 -9.694 -9.476 1.00 98.44 179 LEU A O 1
ATOM 1394 N N . LEU A 1 180 ? 10.644 -7.741 -9.831 1.00 98.44 180 LEU A N 1
ATOM 1395 C CA . LEU A 1 180 ? 10.482 -7.757 -11.289 1.00 98.44 180 LEU A CA 1
ATOM 1396 C C . LEU A 1 180 ? 11.230 -8.926 -11.956 1.00 98.44 180 LEU A C 1
ATOM 1398 O O . LEU A 1 180 ? 10.733 -9.484 -12.938 1.00 98.44 180 LEU A O 1
ATOM 1402 N N . LEU A 1 181 ? 12.355 -9.379 -11.391 1.00 97.81 181 LEU A N 1
ATOM 1403 C CA . LEU A 1 181 ? 13.092 -10.538 -11.907 1.00 97.81 181 LEU A CA 1
ATOM 1404 C C . LEU A 1 181 ? 12.274 -11.832 -11.830 1.00 97.81 181 LEU A C 1
ATOM 1406 O O . LEU A 1 181 ? 12.404 -12.671 -12.718 1.00 97.81 181 LEU A O 1
ATOM 1410 N N . ARG A 1 182 ? 11.354 -11.971 -10.860 1.00 97.56 182 ARG A N 1
ATOM 1411 C CA . ARG A 1 182 ? 10.4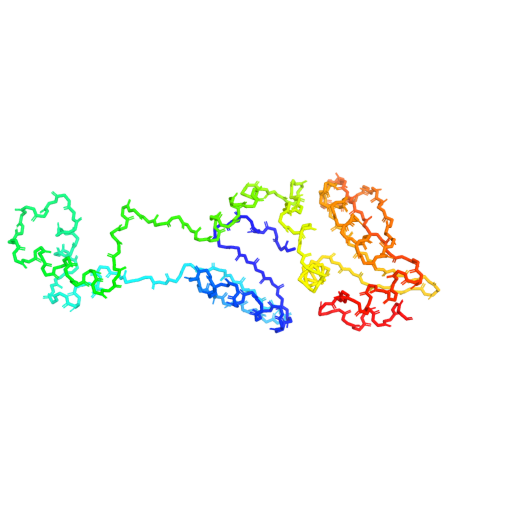27 -13.123 -10.796 1.00 97.56 182 ARG A CA 1
ATOM 1412 C C . ARG A 1 182 ? 9.504 -13.213 -12.015 1.00 97.56 182 ARG A C 1
ATOM 1414 O O . ARG A 1 182 ? 8.982 -14.281 -12.316 1.00 97.56 182 ARG A O 1
ATOM 1421 N N . PHE A 1 183 ? 9.330 -12.110 -12.741 1.00 98.12 183 PHE A N 1
ATOM 1422 C CA . PHE A 1 183 ? 8.570 -12.060 -13.988 1.00 98.12 183 PHE A CA 1
ATOM 1423 C C . PHE A 1 183 ? 9.462 -12.114 -15.236 1.00 98.12 183 PHE A C 1
ATOM 1425 O O . PHE A 1 183 ? 8.955 -11.969 -16.351 1.00 98.12 183 PHE A O 1
ATOM 1432 N N . GLY A 1 184 ? 10.774 -12.308 -15.066 1.00 97.62 184 GLY A N 1
ATOM 1433 C CA . GLY A 1 184 ? 11.770 -12.206 -16.130 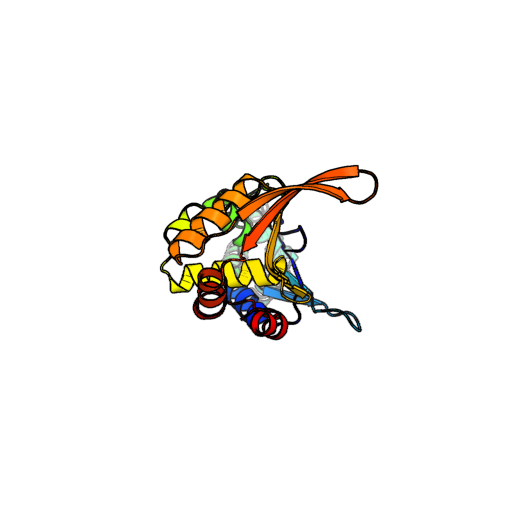1.00 97.62 184 GLY A CA 1
ATOM 1434 C C . GLY A 1 184 ? 11.944 -10.775 -16.647 1.00 97.62 184 GLY A C 1
ATOM 1435 O O . GLY A 1 184 ? 12.312 -10.581 -17.801 1.00 97.62 184 GLY A O 1
ATOM 1436 N N . ILE A 1 185 ? 11.599 -9.755 -15.861 1.00 98.44 185 ILE A N 1
ATOM 1437 C CA . ILE A 1 185 ? 11.636 -8.352 -16.292 1.00 98.44 185 ILE A CA 1
ATOM 1438 C C . ILE A 1 185 ? 12.949 -7.738 -15.814 1.00 98.44 185 ILE A C 1
ATOM 1440 O O . ILE A 1 185 ? 13.182 -7.611 -14.613 1.00 98.44 185 ILE A O 1
ATOM 1444 N N . SER A 1 186 ? 13.798 -7.335 -16.760 1.00 97.12 186 SER A N 1
ATOM 1445 C CA . SER A 1 186 ? 15.051 -6.651 -16.451 1.00 97.12 186 SER A CA 1
ATOM 1446 C C . SER A 1 186 ? 14.811 -5.147 -16.339 1.00 97.12 186 SER A C 1
ATOM 1448 O O . SER A 1 186 ? 14.417 -4.489 -17.306 1.00 97.12 186 SER A O 1
ATOM 1450 N N . ALA A 1 187 ? 15.036 -4.598 -15.145 1.00 97.62 187 ALA A N 1
ATOM 1451 C CA . ALA A 1 187 ? 14.869 -3.179 -14.860 1.00 97.62 187 ALA A CA 1
ATOM 1452 C C . ALA A 1 187 ? 16.197 -2.541 -14.439 1.00 97.62 187 ALA A C 1
ATOM 1454 O O . ALA A 1 187 ? 16.950 -3.095 -13.635 1.00 97.62 187 ALA A O 1
ATOM 1455 N N . LYS A 1 188 ? 16.477 -1.339 -14.948 1.00 97.50 188 LYS A N 1
ATOM 1456 C CA . LYS A 1 188 ? 17.651 -0.541 -14.575 1.00 97.50 188 LYS A CA 1
ATOM 1457 C C . LYS A 1 188 ? 17.309 0.356 -13.393 1.00 97.50 188 LYS A C 1
ATOM 1459 O O . LYS A 1 188 ? 16.382 1.158 -13.498 1.00 97.50 188 LYS A O 1
ATOM 1464 N N . LEU A 1 189 ? 18.099 0.269 -12.327 1.00 97.81 189 LEU A N 1
ATOM 1465 C CA . LEU A 1 189 ? 18.036 1.176 -11.184 1.00 97.81 189 LEU A CA 1
ATOM 1466 C C . LEU A 1 189 ? 18.990 2.357 -11.400 1.00 97.81 189 LEU A C 1
ATOM 1468 O O . LEU A 1 189 ? 20.170 2.159 -11.690 1.00 97.81 189 LEU A O 1
ATOM 1472 N N . ARG A 1 190 ? 18.495 3.588 -11.260 1.00 96.62 190 ARG A N 1
ATOM 1473 C CA . ARG A 1 190 ? 19.288 4.817 -11.405 1.00 96.62 190 ARG A CA 1
ATOM 1474 C C . ARG A 1 190 ? 19.119 5.714 -10.189 1.00 96.62 190 ARG A C 1
ATOM 1476 O O . ARG A 1 190 ? 17.999 6.044 -9.814 1.00 96.62 190 ARG A O 1
ATOM 1483 N N . ARG A 1 191 ? 20.234 6.171 -9.620 1.00 96.56 191 ARG A N 1
ATOM 1484 C CA . ARG A 1 191 ? 20.249 7.221 -8.595 1.00 96.56 191 ARG A CA 1
ATOM 1485 C C . ARG A 1 191 ? 20.194 8.591 -9.261 1.00 96.56 191 ARG A C 1
ATOM 1487 O O . ARG A 1 191 ? 20.954 8.855 -10.190 1.00 96.56 191 ARG A O 1
ATOM 1494 N N . ARG A 1 192 ? 19.340 9.483 -8.766 1.00 94.12 192 ARG A N 1
ATOM 1495 C CA . ARG A 1 192 ? 19.212 10.865 -9.246 1.00 94.12 192 ARG A CA 1
ATOM 1496 C C . ARG A 1 192 ? 19.151 11.844 -8.091 1.00 94.12 192 ARG A C 1
ATOM 1498 O O . ARG A 1 192 ? 18.710 11.512 -6.997 1.00 94.12 192 ARG A O 1
ATOM 1505 N N . VAL A 1 193 ? 19.562 13.077 -8.365 1.00 93.06 193 VAL A N 1
ATOM 1506 C CA . VAL A 1 193 ? 19.349 14.213 -7.470 1.00 93.06 193 VAL A CA 1
ATOM 1507 C C . VAL A 1 193 ? 18.283 15.096 -8.103 1.00 93.06 193 VAL A C 1
ATOM 1509 O O . VAL A 1 193 ? 18.488 15.640 -9.185 1.00 93.06 193 VAL A O 1
ATOM 1512 N N . VAL A 1 194 ? 17.135 15.209 -7.445 1.00 88.06 194 VAL A N 1
ATOM 1513 C CA . VAL A 1 194 ? 15.980 15.980 -7.912 1.00 88.06 194 VAL A CA 1
ATOM 1514 C C . VAL A 1 194 ? 15.780 17.207 -7.033 1.00 88.06 194 VAL A C 1
ATOM 1516 O O . VAL A 1 194 ? 15.999 17.167 -5.819 1.00 88.06 194 VAL A O 1
ATOM 1519 N N . ARG A 1 195 ? 15.370 18.323 -7.636 1.00 86.75 195 ARG A N 1
ATOM 1520 C CA . ARG A 1 195 ? 14.949 19.505 -6.881 1.00 86.75 195 ARG A CA 1
ATOM 1521 C C . ARG A 1 195 ? 13.523 19.273 -6.397 1.00 86.75 195 ARG A C 1
ATOM 1523 O O . ARG A 1 195 ? 12.623 19.074 -7.204 1.00 86.75 195 ARG A O 1
ATOM 1530 N N . TYR A 1 196 ? 13.322 19.314 -5.088 1.00 79.38 196 TYR A N 1
ATOM 1531 C CA . TYR A 1 196 ? 12.005 19.255 -4.471 1.00 79.38 196 TYR A CA 1
ATOM 1532 C C . TYR A 1 196 ? 11.839 20.462 -3.553 1.00 79.38 196 TYR A C 1
ATOM 1534 O O . TYR A 1 196 ? 12.536 20.594 -2.542 1.00 79.38 196 TYR A O 1
ATOM 1542 N N . ARG A 1 197 ? 10.925 21.365 -3.927 1.00 83.25 197 ARG A N 1
ATOM 1543 C CA . ARG A 1 197 ? 10.802 22.705 -3.332 1.00 83.25 197 ARG A CA 1
ATOM 1544 C C . ARG A 1 197 ? 12.153 23.447 -3.390 1.00 83.25 197 ARG A C 1
ATOM 1546 O O . ARG A 1 197 ? 12.722 23.617 -4.470 1.00 83.25 197 ARG A O 1
ATOM 1553 N N . SER A 1 198 ? 12.676 23.873 -2.243 1.00 84.06 198 SER A N 1
ATOM 1554 C CA . SER A 1 198 ? 13.959 24.570 -2.101 1.00 84.06 198 SER A CA 1
ATOM 1555 C C . SER A 1 198 ? 15.159 23.641 -1.870 1.00 84.06 198 SER A C 1
ATOM 1557 O O . SER A 1 198 ? 16.283 24.127 -1.818 1.00 84.06 198 SER A O 1
ATOM 1559 N N . ALA A 1 199 ? 14.966 22.320 -1.764 1.00 85.19 199 ALA A N 1
ATOM 1560 C CA . ALA A 1 199 ? 16.033 21.374 -1.431 1.00 85.19 199 ALA A CA 1
ATOM 1561 C C . ALA A 1 199 ? 16.338 20.396 -2.575 1.00 85.19 199 ALA A C 1
ATOM 1563 O O . ALA A 1 199 ? 15.458 20.005 -3.344 1.00 85.19 199 ALA A O 1
ATOM 1564 N N . ARG A 1 200 ? 17.593 19.944 -2.659 1.00 88.12 200 ARG A N 1
ATOM 1565 C CA . ARG A 1 200 ? 17.977 18.792 -3.485 1.00 88.12 200 ARG A CA 1
ATOM 1566 C C . ARG A 1 200 ? 17.760 17.510 -2.686 1.00 88.12 200 ARG A C 1
ATOM 1568 O O . ARG A 1 200 ? 18.188 17.409 -1.540 1.00 88.12 200 ARG A O 1
ATOM 1575 N N . ARG A 1 201 ? 17.077 16.535 -3.278 1.00 88.38 201 ARG A N 1
ATOM 1576 C CA . ARG A 1 201 ? 16.774 15.237 -2.665 1.00 88.38 201 ARG A CA 1
ATOM 1577 C C . ARG A 1 201 ? 17.260 14.121 -3.575 1.00 88.38 201 ARG A C 1
ATOM 1579 O O . ARG A 1 201 ? 17.229 14.255 -4.795 1.00 88.38 201 ARG A O 1
ATOM 1586 N N . VAL A 1 202 ? 17.716 13.026 -2.979 1.00 93.19 202 VAL A N 1
ATOM 1587 C CA . VAL A 1 202 ? 18.058 11.816 -3.728 1.00 93.19 202 VAL A CA 1
ATOM 1588 C C . VAL A 1 202 ? 16.775 11.047 -4.026 1.00 93.19 202 VAL A C 1
ATOM 1590 O O . VAL A 1 202 ? 15.934 10.880 -3.143 1.00 93.19 202 VAL A O 1
ATOM 1593 N N . ALA A 1 203 ? 16.645 10.588 -5.263 1.00 94.75 203 ALA A N 1
ATOM 1594 C CA . ALA A 1 203 ? 15.595 9.695 -5.721 1.00 94.75 203 ALA A CA 1
ATOM 1595 C C . ALA A 1 203 ? 16.208 8.527 -6.502 1.00 94.75 203 ALA A C 1
ATOM 1597 O O . ALA A 1 203 ? 17.335 8.605 -7.001 1.00 94.75 203 ALA A O 1
ATOM 1598 N N . TRP A 1 204 ? 15.448 7.448 -6.590 1.00 97.00 204 TRP A N 1
ATOM 1599 C CA . TRP A 1 204 ? 15.806 6.202 -7.238 1.00 97.00 204 TRP A CA 1
ATOM 1600 C C . TRP A 1 204 ? 14.735 5.863 -8.262 1.00 97.00 204 TRP A C 1
ATOM 1602 O O . TRP A 1 204 ? 13.573 5.667 -7.903 1.00 97.00 204 TRP A O 1
ATOM 1612 N N . ASP A 1 205 ? 15.149 5.790 -9.522 1.00 96.12 205 ASP A N 1
ATOM 1613 C CA . ASP A 1 205 ? 14.283 5.456 -10.646 1.00 96.12 205 ASP A CA 1
ATOM 1614 C C . ASP A 1 205 ? 14.543 4.008 -11.066 1.00 96.12 205 ASP A C 1
ATOM 1616 O O . ASP A 1 205 ? 15.673 3.634 -11.392 1.00 96.12 205 ASP A O 1
ATOM 1620 N N . ILE A 1 206 ? 13.490 3.198 -11.082 1.00 97.88 206 ILE A N 1
ATOM 1621 C CA . ILE A 1 206 ? 13.472 1.871 -11.698 1.00 97.88 206 ILE A CA 1
ATOM 1622 C C . ILE A 1 206 ? 12.905 2.052 -13.101 1.00 97.88 206 ILE A C 1
ATOM 1624 O O . ILE A 1 206 ? 11.797 2.561 -13.242 1.00 97.88 206 ILE A O 1
ATOM 1628 N N . SER A 1 207 ? 13.647 1.655 -14.133 1.00 97.44 207 SER A N 1
ATOM 1629 C CA . SER A 1 207 ? 13.231 1.828 -15.531 1.00 97.44 207 SER A CA 1
ATOM 1630 C C . SER A 1 207 ? 13.296 0.529 -16.325 1.00 97.44 207 SER A C 1
ATOM 1632 O O . SER A 1 207 ? 14.309 -0.171 -16.305 1.00 97.44 207 SER A O 1
ATOM 1634 N N . ILE A 1 208 ? 12.232 0.240 -17.068 1.00 98.06 208 ILE A N 1
ATOM 1635 C CA . ILE A 1 208 ? 12.120 -0.904 -17.976 1.00 98.06 208 ILE A CA 1
ATOM 1636 C C . ILE A 1 208 ? 12.072 -0.347 -19.401 1.00 98.06 208 ILE A C 1
ATOM 1638 O O . ILE A 1 208 ? 11.217 0.480 -19.718 1.00 98.06 208 ILE A O 1
ATOM 1642 N N . GLN A 1 209 ? 13.040 -0.753 -20.222 1.00 95.62 209 GLN A N 1
ATOM 1643 C CA . GLN A 1 209 ? 13.242 -0.261 -21.598 1.00 95.62 209 GLN A CA 1
ATOM 1644 C C . GLN A 1 209 ? 13.504 -1.392 -22.595 1.00 95.62 209 GLN A C 1
ATOM 1646 O O . GLN A 1 209 ? 13.389 -1.186 -23.793 1.00 95.62 209 GLN A O 1
ATOM 1651 N N . ASP A 1 210 ? 13.891 -2.572 -22.110 1.00 94.62 210 ASP A N 1
ATOM 1652 C CA . ASP A 1 210 ? 14.073 -3.745 -22.960 1.00 94.62 210 ASP A CA 1
ATOM 1653 C C . ASP A 1 210 ? 12.707 -4.196 -23.522 1.00 94.62 210 ASP A C 1
ATOM 1655 O O . ASP A 1 210 ? 11.796 -4.419 -22.715 1.00 94.62 210 ASP A O 1
ATOM 1659 N N . PRO A 1 211 ? 12.546 -4.354 -24.852 1.00 95.25 211 PRO A N 1
ATOM 1660 C CA . PRO A 1 211 ? 11.252 -4.659 -25.463 1.00 95.25 211 PRO A CA 1
ATOM 1661 C C . PRO A 1 211 ? 10.593 -5.913 -24.882 1.00 95.25 211 PRO A C 1
ATOM 1663 O O . PRO A 1 211 ? 9.405 -5.905 -24.559 1.00 95.25 211 PRO A O 1
ATOM 1666 N N . ALA A 1 212 ? 11.367 -6.980 -24.665 1.00 97.12 212 ALA A N 1
ATOM 1667 C CA . ALA A 1 212 ? 10.832 -8.230 -24.135 1.00 97.12 212 ALA A CA 1
ATOM 1668 C C . ALA A 1 212 ? 10.332 -8.064 -22.686 1.00 97.12 212 ALA A C 1
ATOM 1670 O O . ALA A 1 212 ? 9.285 -8.592 -22.306 1.00 97.12 212 ALA A O 1
ATOM 1671 N N . SER A 1 213 ? 11.053 -7.292 -21.872 1.00 98.00 213 SER A N 1
ATOM 1672 C CA . SER A 1 213 ? 10.664 -6.946 -20.502 1.00 98.00 213 SER A CA 1
ATOM 1673 C C . SER A 1 213 ? 9.440 -6.027 -20.459 1.00 98.00 213 SER A C 1
ATOM 1675 O O . SER A 1 213 ? 8.578 -6.223 -19.602 1.00 98.00 213 SER A O 1
ATOM 1677 N N . VAL A 1 214 ? 9.320 -5.074 -21.388 1.00 97.50 214 VAL A N 1
ATOM 1678 C CA . VAL A 1 214 ? 8.139 -4.203 -21.520 1.00 97.50 214 VAL A CA 1
ATOM 1679 C C . VAL A 1 214 ? 6.899 -5.016 -21.888 1.00 97.50 214 VAL A C 1
ATOM 1681 O O . VAL A 1 214 ? 5.877 -4.907 -21.208 1.00 97.50 214 VAL A O 1
ATOM 1684 N N . GLN A 1 215 ? 7.004 -5.915 -22.870 1.00 97.06 215 GLN A N 1
ATOM 1685 C CA . GLN A 1 215 ? 5.913 -6.824 -23.233 1.00 97.06 215 GLN A CA 1
ATOM 1686 C C . GLN A 1 215 ? 5.507 -7.731 -22.063 1.00 97.06 215 GLN A C 1
ATOM 1688 O O . GLN A 1 215 ? 4.317 -7.878 -21.770 1.00 97.06 215 GLN A O 1
ATOM 1693 N N . ARG A 1 216 ? 6.480 -8.310 -21.341 1.00 98.12 216 ARG A N 1
ATOM 1694 C CA . ARG A 1 216 ? 6.206 -9.121 -20.142 1.00 98.12 216 ARG A CA 1
ATOM 1695 C C . ARG A 1 216 ? 5.514 -8.309 -19.052 1.00 98.12 216 ARG A C 1
ATOM 1697 O O . ARG A 1 216 ? 4.550 -8.806 -18.470 1.00 98.12 216 ARG A O 1
ATOM 1704 N N . PHE A 1 217 ? 5.961 -7.079 -18.799 1.00 98.38 217 PHE A N 1
ATOM 1705 C CA . PHE A 1 217 ? 5.329 -6.192 -17.825 1.00 98.38 217 PHE A CA 1
ATOM 1706 C C . PHE A 1 217 ? 3.877 -5.908 -18.210 1.00 98.38 217 PHE A C 1
ATOM 1708 O O . PHE A 1 217 ? 2.976 -6.083 -17.388 1.00 98.38 217 PHE A O 1
ATOM 1715 N N . ALA A 1 218 ? 3.636 -5.517 -19.463 1.00 97.44 218 ALA A N 1
ATOM 1716 C CA . ALA A 1 218 ? 2.304 -5.165 -19.927 1.00 97.44 218 ALA A CA 1
ATOM 1717 C C . ALA A 1 218 ? 1.332 -6.350 -19.880 1.00 97.44 218 ALA A C 1
ATOM 1719 O O . ALA A 1 218 ? 0.188 -6.188 -19.464 1.00 97.44 218 ALA A O 1
ATOM 1720 N N . LYS A 1 219 ? 1.807 -7.547 -20.244 1.00 97.31 219 LYS A N 1
ATOM 1721 C CA . LYS A 1 219 ? 1.001 -8.771 -20.254 1.00 97.31 219 LYS A CA 1
ATOM 1722 C C . LYS A 1 219 ? 0.714 -9.318 -18.854 1.00 97.31 219 LYS A C 1
ATOM 1724 O O . LYS A 1 219 ? -0.378 -9.826 -18.622 1.00 97.31 219 LYS A O 1
ATOM 1729 N N . ARG A 1 220 ? 1.697 -9.289 -17.944 1.00 97.69 220 ARG A N 1
ATOM 1730 C CA . ARG A 1 220 ? 1.619 -10.011 -16.656 1.00 97.69 220 ARG A CA 1
ATOM 1731 C C . ARG A 1 220 ? 1.271 -9.126 -15.463 1.00 97.69 220 ARG A C 1
ATOM 1733 O O . ARG A 1 220 ? 0.699 -9.637 -14.510 1.00 97.69 220 ARG A O 1
ATOM 1740 N N . ILE A 1 221 ? 1.627 -7.840 -15.489 1.00 97.69 221 ILE A N 1
ATOM 1741 C CA . ILE A 1 221 ? 1.491 -6.925 -14.341 1.00 97.69 221 ILE A CA 1
ATOM 1742 C C . ILE A 1 221 ? 0.506 -5.797 -14.665 1.00 97.69 221 ILE A C 1
ATOM 1744 O O . ILE A 1 221 ? -0.472 -5.583 -13.945 1.00 97.69 221 ILE A O 1
ATOM 1748 N N . GLY A 1 222 ? 0.742 -5.081 -15.763 1.00 97.06 222 GLY A N 1
ATOM 1749 C CA . GLY A 1 222 ? -0.071 -3.936 -16.161 1.00 97.06 222 GLY A CA 1
ATOM 1750 C C . GLY A 1 222 ? 0.057 -2.714 -15.238 1.00 97.06 222 GLY A C 1
ATOM 1751 O O . GLY A 1 222 ? 0.722 -2.748 -14.204 1.00 97.06 222 GLY A O 1
ATOM 1752 N N . ILE A 1 223 ? -0.598 -1.611 -15.613 1.00 95.75 223 ILE A N 1
ATOM 1753 C CA . ILE A 1 223 ? -0.718 -0.408 -14.779 1.00 95.75 223 ILE A CA 1
ATOM 1754 C C . ILE A 1 223 ? -2.172 0.045 -14.802 1.00 95.75 223 ILE A C 1
ATOM 1756 O O . ILE A 1 223 ? -2.645 0.599 -15.795 1.00 95.75 223 ILE A O 1
ATOM 1760 N N . PHE A 1 224 ? -2.887 -0.190 -13.705 1.00 91.44 224 PHE A N 1
ATOM 1761 C CA . PHE A 1 224 ? -4.278 0.246 -13.602 1.00 91.44 224 PHE A CA 1
ATOM 1762 C C . PHE A 1 224 ? -4.361 1.767 -13.600 1.00 91.44 224 PHE A C 1
ATOM 1764 O O . PHE A 1 224 ? -3.460 2.436 -13.089 1.00 91.44 224 PHE A O 1
ATOM 1771 N N . SER A 1 225 ? -5.447 2.295 -14.164 1.00 89.81 225 SER A N 1
ATOM 1772 C CA . SER A 1 225 ? -5.697 3.717 -14.446 1.00 89.81 225 SER A CA 1
ATOM 1773 C C . SER A 1 225 ? -4.773 4.351 -15.494 1.00 89.81 225 SER A C 1
ATOM 1775 O O . SER A 1 225 ? -4.939 5.523 -15.833 1.00 89.81 225 SER A O 1
ATOM 1777 N N . LYS A 1 226 ? -3.793 3.596 -16.008 1.00 93.81 226 LYS A N 1
ATOM 1778 C CA . LYS A 1 226 ? -2.795 4.049 -16.988 1.00 93.81 226 LYS A CA 1
ATOM 1779 C C . LYS A 1 226 ? -2.653 3.061 -18.153 1.00 93.81 226 LYS A C 1
ATOM 1781 O O . LYS A 1 226 ? -1.592 2.955 -18.767 1.00 93.81 226 LYS A O 1
ATOM 1786 N N . GLU A 1 227 ? -3.719 2.328 -18.473 1.00 95.31 227 GLU A N 1
ATOM 1787 C CA . GLU A 1 227 ? -3.723 1.298 -19.517 1.00 95.31 227 GLU A CA 1
ATOM 1788 C C . GLU A 1 227 ? -3.425 1.874 -20.899 1.00 95.31 227 GLU A C 1
ATOM 1790 O O . GLU A 1 227 ? -2.714 1.252 -21.684 1.00 95.31 227 GLU A O 1
ATOM 1795 N N . ARG A 1 228 ? -3.928 3.078 -21.195 1.00 94.75 228 ARG A N 1
ATOM 1796 C CA . ARG A 1 228 ? -3.663 3.752 -22.472 1.00 94.75 228 ARG A CA 1
ATOM 1797 C C . ARG A 1 228 ? -2.177 4.070 -22.631 1.00 94.75 228 ARG A C 1
ATOM 1799 O O . ARG A 1 228 ? -1.613 3.832 -23.693 1.00 94.75 228 ARG A O 1
ATOM 1806 N N . GLN A 1 229 ? -1.553 4.590 -21.578 1.00 95.69 229 GLN A N 1
ATOM 1807 C CA . GLN A 1 229 ? -0.131 4.920 -21.546 1.00 95.69 229 GLN A CA 1
ATOM 1808 C C . GLN A 1 229 ? 0.727 3.662 -21.662 1.00 95.69 229 GLN A C 1
ATOM 1810 O O . GLN A 1 229 ? 1.703 3.647 -22.403 1.00 95.69 229 GLN A O 1
ATOM 1815 N N . LEU A 1 230 ? 0.336 2.591 -20.969 1.00 96.00 230 LEU A N 1
ATOM 1816 C CA . LEU A 1 230 ? 1.008 1.303 -21.067 1.00 96.00 230 LEU A CA 1
ATOM 1817 C C . LEU A 1 230 ? 0.870 0.687 -22.466 1.00 96.00 230 LEU A C 1
ATOM 1819 O O . LEU A 1 230 ? 1.833 0.143 -22.989 1.00 96.00 230 LEU A O 1
ATOM 1823 N N . LYS A 1 231 ? -0.299 0.792 -23.103 1.00 95.31 231 LYS A N 1
ATOM 1824 C CA . LYS A 1 231 ? -0.498 0.298 -24.471 1.00 95.31 231 LYS A CA 1
ATOM 1825 C C . LYS A 1 231 ? 0.366 1.051 -25.488 1.00 95.31 231 LYS A C 1
ATOM 1827 O O . LYS A 1 231 ? 0.751 0.468 -26.486 1.00 95.31 231 LYS A O 1
ATOM 1832 N N . ALA A 1 232 ? 0.683 2.320 -25.236 1.00 94.31 232 ALA A N 1
ATOM 1833 C CA . ALA A 1 232 ? 1.514 3.130 -26.126 1.00 94.31 232 ALA A CA 1
ATOM 1834 C C . ALA A 1 232 ? 3.013 2.765 -26.100 1.00 94.31 232 ALA A C 1
ATOM 1836 O O . ALA A 1 232 ? 3.769 3.296 -26.910 1.00 94.31 232 ALA A O 1
ATOM 1837 N N . VAL A 1 233 ? 3.454 1.916 -25.164 1.00 93.06 233 VAL A N 1
ATOM 1838 C CA . VAL A 1 233 ? 4.859 1.480 -25.045 1.00 93.06 233 VAL A CA 1
ATOM 1839 C C . VAL A 1 233 ? 5.084 0.022 -25.457 1.00 93.06 233 VAL A C 1
ATOM 1841 O O . VAL A 1 233 ? 6.208 -0.458 -25.340 1.00 93.06 233 VAL A O 1
ATOM 1844 N N . VAL A 1 234 ? 4.035 -0.682 -25.894 1.00 89.12 234 VAL A N 1
ATOM 1845 C CA . VAL A 1 234 ? 4.058 -2.090 -26.335 1.00 89.12 234 VAL A CA 1
ATOM 1846 C C . VAL A 1 234 ? 3.937 -2.147 -27.846 1.00 89.12 234 VAL A C 1
ATOM 1848 O O . VAL A 1 234 ? 4.683 -2.956 -28.438 1.00 89.12 234 VAL A O 1
#

Foldseek 3Di:
DPWQLQPLKDKDFDQFVVVVVVVQVVQVVLQWHWDWDDDPPGTIMIITHHDDADDLVQLCVQLVHDSVLLCCLPDPNVVVDDPVSSVSSVVSCVVRVNDDPVCPDDRSSNVVCVVQVNHPDGLARDADGPVLLVDDLQVVLAVLQSQCQPAWFWADDVPFTKTKGKTLHPRRLVRSQVSLVVLVAHWDKDWDFDDDPPDTGIMIMTMGGPLVNLVSSCVRRNHPPHNVRSVVRD

Radius of gyration: 24.32 Å; chains: 1; bounding box: 54×41×75 Å